Protein 5KSP (pdb70)

Structure (mmCIF, N/CA/C/O backbone):
data_5KSP
#
_entry.id   5KSP
#
_cell.length_a   66.070
_cell.length_b   72.640
_cell.length_c   151.760
_cell.angle_alpha   90.00
_cell.angle_beta   90.00
_cell.angle_gamma   90.00
#
_symmetry.space_group_name_H-M   'C 2 2 21'
#
loop_
_entity.id
_entity.type
_entity.pdbx_description
1 polymer 'Mitochondrial Rho GTPase 1'
2 non-polymer "GUANOSINE-5'-DIPHOSPHATE"
3 non-polymer 'CHLORIDE ION'
4 water water
#
loop_
_atom_site.group_PDB
_atom_site.id
_atom_site.type_symbol
_atom_site.label_atom_id
_atom_site.label_alt_id
_atom_site.label_comp_id
_atom_site.label_asym_id
_atom_site.label_entity_id
_atom_site.label_seq_id
_atom_site.pdbx_PDB_ins_code
_atom_site.Cartn_x
_atom_site.Cartn_y
_atom_site.Cartn_z
_atom_site.occupancy
_atom_site.B_iso_or_equiv
_atom_site.auth_seq_id
_atom_site.auth_comp_id
_atom_site.auth_asym_id
_atom_site.auth_atom_id
_atom_site.pdbx_PDB_model_num
ATOM 1 N N . ASN A 1 7 ? 63.385 33.009 -6.626 1.00 29.65 417 ASN A N 1
ATOM 2 C CA . ASN A 1 7 ? 63.084 33.304 -5.230 1.00 31.39 417 ASN A CA 1
ATOM 3 C C . ASN A 1 7 ? 64.221 32.930 -4.283 1.00 26.73 417 ASN A C 1
ATOM 4 O O . ASN A 1 7 ? 65.044 32.069 -4.589 1.00 17.48 417 ASN A O 1
ATOM 9 N N . VAL A 1 8 ? 64.267 33.601 -3.138 1.00 23.58 418 VAL A N 1
ATOM 10 C CA . VAL A 1 8 ? 65.314 33.364 -2.153 1.00 22.09 418 VAL A CA 1
ATOM 11 C C . VAL A 1 8 ? 64.772 32.554 -0.979 1.00 18.36 418 VAL A C 1
ATOM 12 O O . VAL A 1 8 ? 63.735 32.888 -0.405 1.00 20.76 418 VAL A O 1
ATOM 16 N N . PHE A 1 9 ? 65.476 31.486 -0.627 1.00 17.07 419 PHE A N 1
ATOM 17 C CA . PHE A 1 9 ? 65.057 30.638 0.479 1.00 19.60 419 PHE A CA 1
ATOM 18 C C . PHE A 1 9 ? 66.123 30.597 1.563 1.00 18.61 419 PHE A C 1
ATOM 19 O O . PHE A 1 9 ? 67.320 30.576 1.274 1.00 15.07 419 PHE A O 1
ATOM 27 N N . ARG A 1 10 ? 65.676 30.591 2.813 1.00 15.67 420 ARG A N 1
ATOM 28 C CA . ARG A 1 10 ? 66.582 30.645 3.951 1.00 14.35 420 ARG A CA 1
ATOM 29 C C . ARG A 1 10 ? 66.696 29.291 4.639 1.00 18.54 420 ARG A C 1
ATOM 30 O O . ARG A 1 10 ? 65.704 28.583 4.811 1.00 17.64 420 ARG A O 1
ATOM 38 N N . CYS A 1 11 ? 67.916 28.938 5.030 1.00 19.21 421 CYS A N 1
ATOM 39 C CA . CYS A 1 11 ? 68.170 27.670 5.700 1.00 15.66 421 CYS A CA 1
ATOM 40 C C . CYS A 1 11 ? 69.076 27.844 6.913 1.00 18.08 421 CYS A C 1
ATOM 41 O O . CYS A 1 11 ? 70.159 28.421 6.815 1.00 14.70 421 CYS A O 1
ATOM 44 N N . ASN A 1 12 ? 68.624 27.342 8.057 1.00 12.85 422 ASN A N 1
ATOM 45 C CA . ASN A 1 12 ? 69.427 27.373 9.271 1.00 18.17 422 ASN A CA 1
ATOM 46 C C . ASN A 1 12 ? 70.293 26.125 9.396 1.00 17.03 422 ASN A C 1
ATOM 47 O O . ASN A 1 12 ? 69.781 25.006 9.447 1.00 14.75 422 ASN A O 1
ATOM 52 N N . VAL A 1 13 ? 71.606 26.325 9.434 1.00 16.64 423 VAL A N 1
ATOM 53 C CA . VAL A 1 13 ? 72.547 25.225 9.605 1.00 14.19 423 VAL A CA 1
ATOM 54 C C . VAL A 1 13 ? 72.874 25.056 11.084 1.00 15.71 423 VAL A C 1
ATOM 55 O O . VAL A 1 13 ? 73.472 25.938 11.701 1.00 18.82 423 VAL A O 1
ATOM 59 N N . ILE A 1 14 ? 72.478 23.920 11.647 1.00 16.68 424 ILE A N 1
ATOM 60 C CA . ILE A 1 14 ? 72.576 23.701 13.086 1.00 18.28 424 ILE A CA 1
ATOM 61 C C . ILE A 1 14 ? 73.414 22.471 13.427 1.00 15.19 424 ILE A C 1
ATOM 62 O O . ILE A 1 14 ? 73.223 21.400 12.853 1.00 14.11 424 ILE A O 1
ATOM 67 N N . GLY A 1 15 ? 74.343 22.640 14.365 1.00 17.20 425 GLY A N 1
ATOM 68 C CA . GLY A 1 15 ? 75.209 21.560 14.805 1.00 16.88 425 GLY A CA 1
ATOM 69 C C . GLY A 1 15 ? 76.167 22.026 15.886 1.00 17.57 425 GLY A C 1
ATOM 70 O O . GLY A 1 15 ? 76.279 23.224 16.144 1.00 15.53 425 GLY A O 1
ATOM 71 N N . VAL A 1 16 ? 76.862 21.084 16.519 1.00 16.10 426 VAL A N 1
ATOM 72 C CA . VAL A 1 16 ? 77.803 21.421 17.586 1.00 22.50 426 VAL A CA 1
ATOM 73 C C . VAL A 1 16 ? 79.012 22.186 17.064 1.00 22.56 426 VAL A C 1
ATOM 74 O O . VAL A 1 16 ? 79.202 22.325 15.855 1.00 21.05 426 VAL A O 1
ATOM 78 N N . LYS A 1 17 ? 79.826 22.680 17.991 1.00 23.04 427 LYS A N 1
ATOM 79 C CA . LYS A 1 17 ? 81.070 23.353 17.647 1.00 25.70 427 LYS A CA 1
ATOM 80 C C . LYS A 1 17 ? 81.980 22.399 16.882 1.00 22.66 427 LYS A C 1
ATOM 81 O O . LYS A 1 17 ? 82.109 21.230 17.251 1.00 22.78 427 LYS A O 1
ATOM 87 N N . ASN A 1 18 ? 82.587 22.903 15.811 1.00 23.13 428 ASN A N 1
ATOM 88 C CA . ASN A 1 18 ? 83.515 22.135 14.982 1.00 24.06 428 ASN A CA 1
ATOM 89 C C . ASN A 1 18 ? 82.900 20.886 14.350 1.00 27.26 428 ASN A C 1
ATOM 90 O O . ASN A 1 18 ? 83.594 19.892 14.132 1.00 24.74 428 ASN A O 1
ATOM 95 N N . CYS A 1 19 ? 81.605 20.936 14.048 1.00 20.81 429 CYS A N 1
ATOM 96 C CA . CYS A 1 19 ? 80.948 19.811 13.390 1.00 20.79 429 CYS A CA 1
ATOM 97 C C . CYS A 1 19 ? 81.043 19.944 11.873 1.00 19.80 429 CYS A C 1
ATOM 98 O O . CYS A 1 19 ? 80.808 18.983 11.141 1.00 19.52 429 CYS A O 1
ATOM 101 N N . GLY A 1 20 ? 81.389 21.140 11.406 1.00 19.87 430 GLY A N 1
ATOM 102 C CA . GLY A 1 20 ? 81.576 21.379 9.987 1.00 19.90 430 GLY A CA 1
ATOM 103 C C . GLY A 1 20 ? 80.587 22.356 9.380 1.00 17.78 430 GLY A C 1
ATOM 104 O O . GLY A 1 20 ? 80.382 22.356 8.166 1.00 22.54 430 GLY A O 1
ATOM 105 N N . LYS A 1 21 ? 79.979 23.193 10.216 1.00 15.59 431 LYS A N 1
ATOM 106 C CA . LYS A 1 21 ? 78.985 24.157 9.748 1.00 19.63 431 LYS A CA 1
ATOM 107 C C . LYS A 1 21 ? 79.586 25.164 8.773 1.00 21.55 431 LYS A C 1
ATOM 108 O O . LYS A 1 21 ? 79.016 25.429 7.714 1.00 15.19 431 LYS A O 1
ATOM 114 N N . SER A 1 22 ? 80.736 25.722 9.137 1.00 22.25 432 SER A N 1
ATOM 115 C CA . SER A 1 22 ? 81.422 26.687 8.286 1.00 21.19 432 SER A CA 1
ATOM 116 C C . SER A 1 22 ? 81.828 26.050 6.961 1.00 22.84 432 SER A C 1
ATOM 117 O O . SER A 1 22 ? 81.854 26.713 5.925 1.00 20.30 432 SER A O 1
ATOM 120 N N . GLY A 1 23 ? 82.137 24.757 7.003 1.00 17.58 433 GLY A N 1
ATOM 121 C CA . GLY A 1 23 ? 82.505 24.021 5.809 1.00 17.16 433 GLY A CA 1
ATOM 122 C C . GLY A 1 23 ? 81.337 23.864 4.854 1.00 20.76 433 GLY A C 1
ATOM 123 O O . GLY A 1 23 ? 81.516 23.870 3.637 1.00 21.70 433 GLY A O 1
ATOM 124 N N . VAL A 1 24 ? 80.139 23.722 5.412 1.00 16.97 434 VAL A N 1
ATOM 125 C CA . VAL A 1 24 ? 78.925 23.601 4.611 1.00 18.76 434 VAL A CA 1
ATOM 126 C C . VAL A 1 24 ? 78.641 24.895 3.854 1.00 19.72 434 VAL A C 1
ATOM 127 O O . VAL A 1 24 ? 78.336 24.873 2.661 1.00 20.79 434 VAL A O 1
ATOM 131 N N . LEU A 1 25 ? 78.750 26.021 4.554 1.00 15.52 435 LEU A N 1
ATOM 132 C CA . LEU A 1 25 ? 78.510 27.329 3.952 1.00 22.71 435 LEU A CA 1
ATOM 133 C C . LEU A 1 25 ? 79.496 27.626 2.826 1.00 19.43 435 LEU A C 1
ATOM 134 O O . LEU A 1 25 ? 79.110 28.123 1.769 1.00 20.18 435 LEU A O 1
ATOM 139 N N . GLN A 1 26 ? 80.769 27.319 3.057 1.00 19.93 436 GLN A N 1
ATOM 140 C CA . GLN A 1 26 ? 81.804 27.573 2.061 1.00 22.33 436 GLN A CA 1
ATOM 141 C C . GLN A 1 26 ? 81.684 26.618 0.876 1.00 24.84 436 GLN A C 1
ATOM 142 O O . GLN A 1 26 ? 82.070 26.957 -0.243 1.00 24.30 436 GLN A O 1
ATOM 148 N N . ALA A 1 27 ? 81.149 25.427 1.127 1.00 18.60 437 ALA A N 1
ATOM 149 C CA . ALA A 1 27 ? 80.922 24.453 0.065 1.00 20.98 437 ALA A CA 1
ATOM 150 C C . ALA A 1 27 ? 79.862 24.963 -0.906 1.00 22.10 437 ALA A C 1
ATOM 151 O O . ALA A 1 27 ? 79.909 24.670 -2.101 1.00 23.70 437 ALA A O 1
ATOM 153 N N . LEU A 1 28 ? 78.907 25.724 -0.382 1.00 22.69 438 LEU A N 1
ATOM 154 C CA . LEU A 1 28 ? 77.895 26.364 -1.213 1.00 19.71 438 LEU A CA 1
ATOM 155 C C . LEU A 1 28 ? 78.546 27.393 -2.130 1.00 21.64 438 LEU A C 1
ATOM 156 O O . LEU A 1 28 ? 78.099 27.613 -3.256 1.00 19.90 438 LEU A O 1
ATOM 161 N N . LEU A 1 29 ? 79.613 28.015 -1.640 1.00 18.65 439 LEU A N 1
ATOM 162 C CA . LEU A 1 29 ? 80.352 29.001 -2.418 1.00 28.99 439 LEU A CA 1
ATOM 163 C C . LEU A 1 29 ? 81.343 28.327 -3.366 1.00 28.87 439 LEU A C 1
ATOM 164 O O . LEU A 1 29 ? 82.037 28.996 -4.131 1.00 30.95 439 LEU A O 1
ATOM 169 N N . GLY A 1 30 ? 81.405 26.999 -3.306 1.00 23.35 440 GLY A N 1
ATOM 170 C CA . GLY A 1 30 ? 82.234 26.226 -4.215 1.00 24.96 440 GLY A CA 1
ATOM 171 C C . GLY A 1 30 ? 83.675 26.059 -3.770 1.00 31.27 440 GLY A C 1
ATOM 172 O O . GLY A 1 30 ? 84.553 25.780 -4.586 1.00 32.65 440 GLY A O 1
ATOM 173 N N . ARG A 1 31 ? 83.920 26.223 -2.474 1.00 26.71 441 ARG A N 1
ATOM 174 C CA . ARG A 1 31 ? 85.271 26.117 -1.933 1.00 24.91 441 ARG A CA 1
ATOM 175 C C . ARG A 1 31 ? 85.459 24.829 -1.138 1.00 28.14 441 ARG A C 1
ATOM 176 O O . ARG A 1 31 ? 84.733 24.573 -0.177 1.00 22.13 441 ARG A O 1
ATOM 184 N N . ASN A 1 32 ? 86.436 24.021 -1.539 1.00 25.93 442 ASN A N 1
ATOM 185 C CA . ASN A 1 32 ? 86.760 22.806 -0.799 1.00 20.84 442 ASN A CA 1
ATOM 186 C C . ASN A 1 32 ? 87.490 23.137 0.498 1.00 23.98 442 ASN A C 1
ATOM 187 O O . ASN A 1 32 ? 87.879 24.284 0.718 1.00 23.54 442 ASN A O 1
ATOM 192 N N . LEU A 1 33 ? 87.675 22.128 1.347 1.00 19.63 443 LEU A N 1
ATOM 193 C CA . LEU A 1 33 ? 88.302 22.315 2.653 1.00 23.79 443 LEU A CA 1
ATOM 194 C C . LEU A 1 33 ? 89.704 22.888 2.511 1.00 26.37 443 LEU A C 1
ATOM 195 O O . LEU A 1 33 ? 90.175 23.633 3.371 1.00 24.39 443 LEU A O 1
ATOM 200 N N . MET A 1 34 ? 90.359 22.547 1.409 1.00 26.65 444 MET A N 1
ATOM 201 C CA . MET A 1 34 ? 91.723 22.979 1.170 1.00 27.53 444 MET A CA 1
ATOM 202 C C . MET A 1 34 ? 91.815 24.492 1.038 1.00 31.93 444 MET A C 1
ATOM 203 O O . MET A 1 34 ? 92.713 25.118 1.599 1.00 26.63 444 MET A O 1
ATOM 208 N N . ARG A 1 35 ? 90.884 25.068 0.287 1.00 27.99 445 ARG A N 1
ATOM 209 C CA . ARG A 1 35 ? 90.853 26.505 0.072 1.00 32.53 445 ARG A CA 1
ATOM 210 C C . ARG A 1 35 ? 90.331 27.233 1.303 1.00 31.13 445 ARG A C 1
ATOM 211 O O . ARG A 1 35 ? 90.702 28.378 1.557 1.00 37.98 445 ARG A O 1
ATOM 219 N N . GLN A 1 36 ? 89.470 26.563 2.064 1.00 29.95 446 GLN A N 1
ATOM 220 C CA . GLN A 1 36 ? 88.875 27.158 3.258 1.00 30.31 446 GLN A CA 1
ATOM 221 C C . GLN A 1 36 ? 89.916 27.441 4.336 1.00 36.23 446 GLN A C 1
ATOM 222 O O . GLN A 1 36 ? 89.835 28.448 5.039 1.00 39.74 446 GLN A O 1
ATOM 228 N N . LYS A 1 37 ? 90.893 26.549 4.460 1.00 32.91 447 LYS A N 1
ATOM 229 C CA . LYS A 1 37 ? 91.890 26.650 5.520 1.00 40.29 447 LYS A CA 1
ATOM 230 C C . LYS A 1 37 ? 92.937 27.717 5.223 1.00 45.15 447 LYS A C 1
ATOM 231 O O . LYS A 1 37 ? 93.812 27.982 6.048 1.00 44.66 447 LYS A O 1
ATOM 237 N N . LYS A 1 38 ? 92.848 28.323 4.042 1.00 45.42 448 LYS A N 1
ATOM 238 C CA . LYS A 1 38 ? 93.743 29.414 3.672 1.00 46.76 448 LYS A CA 1
ATOM 239 C C . LYS A 1 38 ? 93.016 30.748 3.791 1.00 50.22 448 LYS A C 1
ATOM 240 O O . LYS A 1 38 ? 93.511 31.780 3.342 1.00 55.57 448 LYS A O 1
ATOM 246 N N . ILE A 1 39 ? 91.841 30.713 4.412 1.00 43.84 449 ILE A N 1
ATOM 247 C CA . ILE A 1 39 ? 91.031 31.909 4.609 1.00 48.60 449 ILE A CA 1
ATOM 248 C C . ILE A 1 39 ? 90.937 32.248 6.094 1.00 53.70 449 ILE A C 1
ATOM 249 O O . ILE A 1 39 ? 90.665 31.381 6.925 1.00 45.70 449 ILE A O 1
ATOM 254 N N . ARG A 1 40 ? 91.171 33.515 6.418 1.00 58.16 450 ARG A N 1
ATOM 255 C CA . ARG A 1 40 ? 91.172 33.975 7.801 1.00 57.07 450 ARG A CA 1
ATOM 256 C C . ARG A 1 40 ? 89.770 33.952 8.403 1.00 55.30 450 ARG A C 1
ATOM 257 O O . ARG A 1 40 ? 88.802 34.363 7.763 1.00 56.21 450 ARG A O 1
ATOM 265 N N . SER A 1 45 ? 81.778 35.080 7.163 1.00 40.96 455 SER A N 1
ATOM 266 C CA . SER A 1 45 ? 80.453 35.464 7.636 1.00 37.84 455 SER A CA 1
ATOM 267 C C . SER A 1 45 ? 79.702 34.266 8.201 1.00 34.12 455 SER A C 1
ATOM 268 O O . SER A 1 45 ? 80.073 33.117 7.959 1.00 30.28 455 SER A O 1
ATOM 271 N N . TYR A 1 46 ? 78.646 34.541 8.958 1.00 28.02 456 TYR A N 1
ATOM 272 C CA . TYR A 1 46 ? 77.781 33.487 9.473 1.00 29.89 456 TYR A CA 1
ATOM 273 C C . TYR A 1 46 ? 76.601 33.270 8.536 1.00 23.58 456 TYR A C 1
ATOM 274 O O . TYR A 1 46 ? 75.601 32.655 8.906 1.00 22.06 456 TYR A O 1
ATOM 283 N N . TYR A 1 47 ? 76.732 33.786 7.318 1.00 23.29 457 TYR A N 1
ATOM 284 C CA . TYR A 1 47 ? 75.747 33.565 6.269 1.00 19.57 457 TYR A CA 1
ATOM 285 C C . TYR A 1 47 ? 76.450 33.292 4.944 1.00 23.37 457 TYR A C 1
ATOM 286 O O . TYR A 1 47 ? 77.590 33.709 4.739 1.00 21.43 457 TYR A O 1
ATOM 295 N N . ALA A 1 48 ? 75.765 32.589 4.048 1.00 17.00 458 ALA A N 1
ATOM 296 C CA . ALA A 1 48 ? 76.305 32.300 2.726 1.00 21.00 458 ALA A CA 1
ATOM 297 C C . ALA A 1 48 ? 75.175 32.100 1.726 1.00 21.12 458 ALA A C 1
ATOM 298 O O . ALA A 1 48 ? 74.195 31.412 2.013 1.00 17.26 458 ALA A O 1
ATOM 300 N N . ILE A 1 49 ? 75.311 32.706 0.551 1.00 16.96 459 ILE A N 1
ATOM 301 C CA . ILE A 1 49 ? 74.283 32.594 -0.474 1.00 18.91 459 ILE A CA 1
ATOM 302 C C . ILE A 1 49 ? 74.897 32.264 -1.833 1.00 23.16 459 ILE A C 1
ATOM 303 O O . ILE A 1 49 ? 76.034 32.638 -2.127 1.00 20.24 459 ILE A O 1
ATOM 308 N N . ASN A 1 50 ? 74.139 31.535 -2.645 1.00 21.51 460 ASN A N 1
ATOM 309 C CA . ASN A 1 50 ? 74.545 31.197 -4.001 1.00 20.49 460 ASN A CA 1
ATOM 310 C C . ASN A 1 50 ? 73.337 30.713 -4.790 1.00 19.00 460 ASN A C 1
ATOM 311 O O . ASN A 1 50 ? 72.310 30.362 -4.209 1.00 19.08 460 ASN A O 1
ATOM 316 N N . THR A 1 51 ? 73.457 30.698 -6.111 1.00 21.80 461 THR A N 1
ATOM 317 C CA . THR A 1 51 ? 72.375 30.218 -6.958 1.00 17.53 461 THR A CA 1
ATOM 318 C C . THR A 1 51 ? 72.280 28.698 -6.909 1.00 22.43 461 THR A C 1
ATOM 319 O O . THR A 1 51 ? 73.289 27.997 -6.992 1.00 22.07 461 THR A O 1
ATOM 323 N N . VAL A 1 52 ? 71.059 28.197 -6.757 1.00 23.50 462 VAL A N 1
ATOM 324 C CA . VAL A 1 52 ? 70.800 26.763 -6.788 1.00 19.43 462 VAL A CA 1
ATOM 325 C C . VAL A 1 52 ? 69.674 26.478 -7.772 1.00 19.69 462 VAL A C 1
ATOM 326 O O . VAL A 1 52 ? 68.600 27.070 -7.681 1.00 17.01 462 VAL A O 1
ATOM 330 N N . TYR A 1 53 ? 69.920 25.579 -8.718 1.00 17.49 463 TYR A N 1
ATOM 331 C CA . TYR A 1 53 ? 68.923 25.273 -9.735 1.00 20.21 463 TYR A CA 1
ATOM 332 C C . TYR A 1 53 ? 68.111 24.030 -9.392 1.00 24.97 463 TYR A C 1
ATOM 333 O O . TYR A 1 53 ? 68.664 22.960 -9.134 1.00 24.81 463 TYR A O 1
ATOM 342 N N . VAL A 1 54 ? 66.793 24.189 -9.382 1.00 23.09 464 VAL A N 1
ATOM 343 C CA . VAL A 1 54 ? 65.883 23.074 -9.165 1.00 27.79 464 VAL A CA 1
ATOM 344 C C . VAL A 1 54 ? 64.910 22.967 -10.332 1.00 30.43 464 VAL A C 1
ATOM 345 O O . VAL A 1 54 ? 64.160 23.905 -10.608 1.00 29.09 464 VAL A O 1
ATOM 349 N N . TYR A 1 55 ? 64.939 21.823 -11.010 1.00 33.12 465 TYR A N 1
ATOM 350 C CA . TYR A 1 55 ? 64.104 21.574 -12.183 1.00 31.31 465 TYR A CA 1
ATOM 351 C C . TYR A 1 55 ? 64.348 22.619 -13.270 1.00 31.24 465 TYR A C 1
ATOM 352 O O . TYR A 1 55 ? 63.424 23.031 -13.971 1.00 32.66 465 TYR A O 1
ATOM 361 N N . GLY A 1 56 ? 65.601 23.047 -13.396 1.00 31.54 466 GLY A N 1
ATOM 362 C CA . GLY A 1 56 ? 65.998 23.965 -14.449 1.00 35.82 466 GLY A CA 1
ATOM 363 C C . GLY A 1 56 ? 65.799 25.434 -14.130 1.00 34.45 466 GLY A C 1
ATOM 364 O O . GLY A 1 56 ? 66.176 26.300 -14.920 1.00 36.81 466 GLY A O 1
ATOM 365 N N . GLN A 1 57 ? 65.216 25.723 -12.971 1.00 32.37 467 GLN A N 1
ATOM 366 C CA . GLN A 1 57 ? 64.906 27.101 -12.607 1.00 28.55 467 GLN A CA 1
ATOM 367 C C . GLN A 1 57 ? 65.874 27.649 -11.560 1.00 28.45 467 GLN A C 1
ATOM 368 O O . GLN A 1 57 ? 66.272 26.943 -10.633 1.00 28.64 467 GLN A O 1
ATOM 374 N N . GLU A 1 58 ? 66.240 28.917 -11.716 1.00 26.21 468 GLU A N 1
ATOM 375 C CA . GLU A 1 58 ? 67.210 29.556 -10.836 1.00 25.62 468 GLU A CA 1
ATOM 376 C C . GLU A 1 58 ? 66.603 29.942 -9.492 1.00 23.30 468 GLU A C 1
ATOM 377 O O . GLU A 1 58 ? 65.610 30.667 -9.434 1.00 23.31 468 GLU A O 1
ATOM 383 N N . LYS A 1 59 ? 67.209 29.452 -8.416 1.00 21.01 469 LYS A N 1
ATOM 384 C CA . LYS A 1 59 ? 66.801 29.819 -7.066 1.00 17.30 469 LYS A CA 1
ATOM 385 C C . LYS A 1 59 ? 67.998 30.346 -6.284 1.00 18.39 469 LYS A C 1
ATOM 386 O O . LYS A 1 59 ? 69.144 30.180 -6.701 1.00 16.55 469 LYS A O 1
ATOM 392 N N . TYR A 1 60 ? 67.728 30.984 -5.152 1.00 19.59 470 TYR A N 1
ATOM 393 C CA . TYR A 1 60 ? 68.788 31.441 -4.262 1.00 20.87 470 TYR A CA 1
ATOM 394 C C . TYR A 1 60 ? 68.661 30.781 -2.895 1.00 16.47 470 TYR A C 1
ATOM 395 O O . TYR A 1 60 ? 67.611 30.854 -2.256 1.00 17.42 470 TYR A O 1
ATOM 404 N N . LEU A 1 61 ? 69.731 30.130 -2.453 1.00 16.15 471 LEU A N 1
ATOM 405 C CA . LEU A 1 61 ? 69.748 29.496 -1.141 1.00 18.75 471 LEU A CA 1
ATOM 406 C C . LEU A 1 61 ? 70.640 30.268 -0.175 1.00 19.22 471 LEU A C 1
ATOM 407 O O . LEU A 1 61 ? 71.848 30.381 -0.383 1.00 18.27 471 LEU A O 1
ATOM 412 N N . LEU A 1 62 ? 70.032 30.800 0.879 1.00 15.54 472 LEU A N 1
ATOM 413 C CA . LEU A 1 62 ? 70.766 31.539 1.897 1.00 14.72 4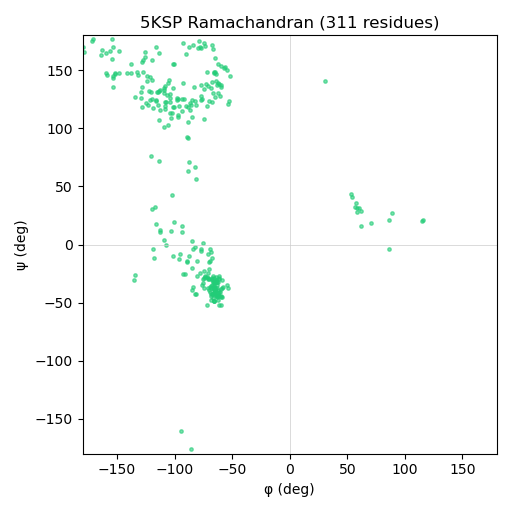72 LEU A CA 1
ATOM 414 C C . LEU A 1 62 ? 70.942 30.689 3.151 1.00 16.37 472 LEU A C 1
ATOM 415 O O . LEU A 1 62 ? 69.969 30.367 3.834 1.00 16.25 472 LEU A O 1
ATOM 420 N N . LEU A 1 63 ? 72.186 30.322 3.441 1.00 14.47 473 LEU A N 1
ATOM 421 C CA . LEU A 1 63 ? 72.495 29.498 4.605 1.00 16.89 473 LEU A CA 1
ATOM 422 C C . LEU A 1 63 ? 72.843 30.357 5.813 1.00 19.76 473 LEU A C 1
ATOM 423 O O . LEU A 1 63 ? 73.548 31.356 5.688 1.00 18.92 473 LEU A O 1
ATOM 428 N N . HIS A 1 64 ? 72.349 29.960 6.981 1.00 17.14 474 HIS A N 1
ATOM 429 C CA . HIS A 1 64 ? 72.640 30.674 8.218 1.00 17.73 474 HIS A CA 1
ATOM 430 C C . HIS A 1 64 ? 73.377 29.781 9.210 1.00 18.80 474 HIS A C 1
ATOM 431 O O . HIS A 1 64 ? 72.846 28.764 9.656 1.00 13.27 474 HIS A O 1
ATOM 438 N N . ASP A 1 65 ? 74.602 30.167 9.549 1.00 18.65 475 ASP A N 1
ATOM 439 C CA . ASP A 1 65 ? 75.390 29.442 10.538 1.00 19.00 475 ASP A CA 1
ATOM 440 C C . ASP A 1 65 ? 74.849 29.723 11.936 1.00 16.24 475 ASP A C 1
ATOM 441 O O . ASP A 1 65 ? 75.020 30.820 12.466 1.00 19.15 475 ASP A O 1
ATOM 446 N N . ILE A 1 66 ? 74.195 28.727 12.525 1.00 18.63 476 ILE A N 1
ATOM 447 C CA . ILE A 1 66 ? 73.657 28.854 13.875 1.00 16.94 476 ILE A CA 1
ATOM 448 C C . ILE A 1 66 ? 74.619 28.248 14.891 1.00 16.27 476 ILE A C 1
ATOM 449 O O . ILE A 1 66 ? 74.818 27.034 14.921 1.00 18.80 476 ILE A O 1
ATOM 454 N N . SER A 1 67 ? 75.214 29.101 15.719 1.00 11.95 477 SER A N 1
ATOM 455 C CA . SER A 1 67 ? 76.187 28.658 16.711 1.00 12.95 477 SER A CA 1
ATOM 456 C C . SER A 1 67 ? 75.550 27.753 17.761 1.00 17.44 477 SER A C 1
ATOM 457 O O . SER A 1 67 ? 74.375 27.907 18.095 1.00 15.40 477 SER A O 1
ATOM 460 N N . GLU A 1 68 ? 76.334 26.809 18.274 1.00 14.09 478 GLU A N 1
ATOM 461 C CA . GLU A 1 68 ? 75.859 25.889 19.302 1.00 20.87 478 GLU A CA 1
ATOM 462 C C . GLU A 1 68 ? 75.467 26.642 20.569 1.00 17.27 478 GLU A C 1
ATOM 463 O O . GLU A 1 68 ? 76.228 27.471 21.070 1.00 19.22 478 GLU A O 1
ATOM 469 N N . SER A 1 69 ? 74.276 26.353 21.082 1.00 20.37 479 SER A N 1
ATOM 470 C CA . SER A 1 69 ? 73.767 27.047 22.258 1.00 19.93 479 SER A CA 1
ATOM 471 C C . SER A 1 69 ? 72.765 26.192 23.028 1.00 22.20 479 SER A C 1
ATOM 472 O O . SER A 1 69 ? 72.436 25.081 22.614 1.00 23.76 479 SER A O 1
ATOM 475 N N . GLU A 1 70 ? 72.287 26.719 24.150 1.00 21.64 480 GLU A N 1
ATOM 476 C CA . GLU A 1 70 ? 71.325 26.010 24.985 1.00 23.43 480 GLU A CA 1
ATOM 477 C C . GLU A 1 70 ? 69.952 25.946 24.327 1.00 22.58 480 GLU A C 1
ATOM 478 O O . GLU A 1 70 ? 69.245 24.944 24.439 1.00 24.75 480 GLU A O 1
ATOM 484 N N . PHE A 1 71 ? 69.579 27.021 23.642 1.00 19.95 481 PHE A N 1
ATOM 485 C CA . PHE A 1 71 ? 68.277 27.098 22.993 1.00 20.84 481 PHE A CA 1
ATOM 486 C C . PHE A 1 71 ? 68.294 28.097 21.845 1.00 19.31 481 PHE A C 1
ATOM 487 O O . PHE A 1 71 ? 69.218 28.901 21.719 1.00 19.50 481 PHE A O 1
ATOM 495 N N . LEU A 1 72 ? 67.261 28.041 21.012 1.00 20.51 482 LEU A N 1
ATOM 496 C CA . LEU A 1 72 ? 67.126 28.958 19.888 1.00 22.12 482 LEU A CA 1
ATOM 497 C C . LEU A 1 72 ? 66.013 29.967 20.145 1.00 21.32 482 LEU A C 1
ATOM 498 O O . LEU A 1 72 ? 64.936 29.605 20.620 1.00 22.84 482 LEU A O 1
ATOM 503 N N . THR A 1 73 ? 66.276 31.232 19.836 1.00 20.69 483 THR A N 1
ATOM 504 C CA . THR A 1 73 ? 65.251 32.262 19.939 1.00 26.62 483 THR A CA 1
ATOM 505 C C . THR A 1 73 ? 64.304 32.155 18.751 1.00 28.77 483 THR A C 1
ATOM 506 O O . THR A 1 73 ? 64.584 31.433 17.795 1.00 27.13 483 THR A O 1
ATOM 510 N N . GLU A 1 74 ? 63.187 32.872 18.814 1.00 27.29 484 GLU A N 1
ATOM 511 C CA . GLU A 1 74 ? 62.200 32.848 17.738 1.00 35.67 484 GLU A CA 1
ATOM 512 C C . GLU A 1 74 ? 62.779 33.353 16.420 1.00 30.49 484 GLU A C 1
ATOM 513 O O . GLU A 1 74 ? 62.349 32.935 15.345 1.00 29.50 484 GLU A O 1
ATOM 519 N N . ALA A 1 75 ? 63.758 34.247 16.509 1.00 29.17 485 ALA A N 1
ATOM 520 C CA . ALA A 1 75 ? 64.401 34.802 15.323 1.00 32.04 485 ALA A CA 1
ATOM 521 C C . ALA A 1 75 ? 65.321 33.779 14.662 1.00 28.02 485 ALA A C 1
ATOM 522 O O . ALA A 1 75 ? 65.558 33.833 13.456 1.00 37.40 485 ALA A O 1
ATOM 524 N N . GLU A 1 76 ? 65.838 32.849 15.459 1.00 24.78 486 GLU A N 1
ATOM 525 C CA . GLU A 1 76 ? 66.731 31.813 14.950 1.00 31.17 486 GLU A CA 1
ATOM 526 C C . GLU A 1 76 ? 65.958 30.626 14.384 1.00 28.76 486 GLU A C 1
ATOM 527 O O . GLU A 1 76 ? 66.493 29.845 13.597 1.00 35.17 486 GLU A O 1
ATOM 533 N N . ILE A 1 77 ? 64.700 30.496 14.789 1.00 25.72 487 ILE A N 1
ATOM 534 C CA . ILE A 1 77 ? 63.889 29.345 14.409 1.00 24.93 487 ILE A CA 1
ATOM 535 C C . ILE A 1 77 ? 63.294 29.494 13.010 1.00 26.94 487 ILE A C 1
ATOM 536 O O . ILE A 1 77 ? 63.297 28.545 12.225 1.00 32.71 487 ILE A O 1
ATOM 541 N N . ILE A 1 78 ? 62.798 30.688 12.695 1.00 28.49 488 ILE A N 1
ATOM 542 C CA . ILE A 1 78 ? 62.115 30.909 11.425 1.00 25.21 488 ILE A CA 1
ATOM 543 C C . ILE A 1 78 ? 63.051 30.742 10.225 1.00 25.53 488 ILE A C 1
ATOM 544 O O . ILE A 1 78 ? 64.124 31.345 10.156 1.00 31.86 488 ILE A O 1
ATOM 549 N N . CYS A 1 79 ? 62.629 29.891 9.296 1.00 19.19 489 CYS A N 1
ATOM 550 C CA . CYS A 1 79 ? 63.364 29.612 8.067 1.00 22.52 489 CYS A CA 1
ATOM 551 C C . CYS A 1 79 ? 62.496 28.749 7.162 1.00 16.62 489 CYS A C 1
ATOM 552 O O . CYS A 1 79 ? 61.406 28.335 7.555 1.00 20.72 489 CYS A O 1
ATOM 555 N N . ASP A 1 80 ? 62.975 28.475 5.954 1.00 13.85 490 ASP A N 1
ATOM 556 C CA . ASP A 1 80 ? 62.215 27.659 5.014 1.00 19.48 490 ASP A CA 1
ATOM 557 C C . ASP A 1 80 ? 62.569 26.181 5.147 1.00 17.59 490 ASP A C 1
ATOM 558 O O . ASP A 1 80 ? 61.764 25.309 4.821 1.00 18.86 490 ASP A O 1
ATOM 563 N N . VAL A 1 81 ? 63.775 25.908 5.632 1.00 18.99 491 VAL A N 1
ATOM 564 C CA . VAL A 1 81 ? 64.239 24.537 5.812 1.00 14.39 491 VAL A CA 1
ATOM 565 C C . VAL A 1 81 ? 65.374 24.502 6.836 1.00 17.50 491 VAL A C 1
ATOM 566 O O . VAL A 1 81 ? 66.162 25.444 6.937 1.00 16.01 491 VAL A O 1
ATOM 570 N N . VAL A 1 82 ? 65.439 23.427 7.613 1.00 16.76 492 VAL A N 1
ATOM 571 C CA . VAL A 1 82 ? 66.474 23.282 8.628 1.00 16.33 492 VAL A CA 1
ATOM 572 C C . VAL A 1 82 ? 67.489 22.218 8.230 1.00 15.72 492 VAL A C 1
ATOM 573 O O . VAL A 1 82 ? 67.122 21.105 7.854 1.00 19.58 492 VAL A O 1
ATOM 577 N N . CYS A 1 83 ? 68.768 22.570 8.308 1.00 14.73 493 CYS A N 1
ATOM 578 C CA . CYS A 1 83 ? 69.835 21.616 8.043 1.00 15.21 493 CYS A CA 1
ATOM 579 C C . CYS A 1 83 ? 70.498 21.190 9.347 1.00 15.12 493 CYS A C 1
ATOM 580 O O . CYS A 1 83 ? 71.291 21.934 9.925 1.00 15.01 493 CYS A O 1
ATOM 583 N N . LEU A 1 84 ? 70.158 19.991 9.810 1.00 15.18 494 LEU A N 1
ATOM 584 C CA . LEU A 1 84 ? 70.727 19.451 11.038 1.00 16.32 494 LEU A CA 1
ATOM 585 C C . LEU A 1 84 ? 72.022 18.703 10.741 1.00 17.03 494 LEU A C 1
ATOM 586 O O . LEU A 1 84 ? 72.002 17.595 10.208 1.00 18.11 494 LEU A O 1
ATOM 591 N N . VAL A 1 85 ? 73.145 19.319 11.092 1.00 16.17 495 VAL A N 1
ATOM 592 C CA . VAL A 1 85 ? 74.459 18.776 10.767 1.00 15.60 495 VAL A CA 1
ATOM 593 C C . VAL A 1 85 ? 75.138 18.138 11.974 1.00 17.15 495 VAL A C 1
ATOM 594 O O . VAL A 1 85 ? 75.284 18.770 13.019 1.00 16.15 495 VAL A O 1
ATOM 598 N N . TYR A 1 86 ? 75.553 16.885 11.827 1.00 17.56 496 TYR A N 1
ATOM 599 C CA . TYR A 1 86 ? 76.355 16.240 12.857 1.00 20.62 496 TYR A CA 1
ATOM 600 C C . TYR A 1 86 ? 77.643 15.688 12.253 1.00 20.62 496 TYR A C 1
ATOM 601 O O . TYR A 1 86 ? 77.748 15.514 11.038 1.00 17.75 496 TYR A O 1
ATOM 610 N N . ASP A 1 87 ? 78.624 15.430 13.111 1.00 21.01 497 ASP A N 1
ATOM 611 C CA . ASP A 1 87 ? 79.930 14.951 12.679 1.00 18.90 497 ASP A CA 1
ATOM 612 C C . ASP A 1 87 ? 80.068 13.457 12.956 1.00 20.77 497 ASP A C 1
ATOM 613 O O . ASP A 1 87 ? 79.941 13.015 14.096 1.00 22.21 497 ASP A O 1
ATOM 618 N N . VAL A 1 88 ? 80.338 12.686 11.906 1.00 20.02 498 VAL A N 1
ATOM 619 C CA . VAL A 1 88 ? 80.411 11.233 12.019 1.00 22.59 498 VAL A CA 1
ATOM 620 C C . VAL A 1 88 ? 81.636 10.772 12.805 1.00 23.00 498 VAL A C 1
ATOM 621 O O . VAL A 1 88 ? 81.710 9.618 13.224 1.00 25.90 498 VAL A O 1
ATOM 625 N N . SER A 1 89 ? 82.592 11.674 13.002 1.00 21.31 499 SER A N 1
ATOM 626 C CA . SER A 1 89 ? 83.787 11.364 13.778 1.00 27.22 499 SER A CA 1
ATOM 627 C C . SER A 1 89 ? 83.616 11.802 15.229 1.00 25.91 499 SER A C 1
ATOM 628 O O . SER A 1 89 ? 84.450 11.501 16.083 1.00 27.00 499 SER A O 1
ATOM 631 N N . ASN A 1 90 ? 82.529 12.519 15.495 1.00 25.35 500 ASN A N 1
ATOM 632 C CA . ASN A 1 90 ? 82.215 12.981 16.841 1.00 22.21 500 ASN A CA 1
ATOM 633 C C . ASN A 1 90 ? 80.952 12.304 17.363 1.00 19.67 500 ASN A C 1
ATOM 634 O O . ASN A 1 90 ? 79.846 12.629 16.931 1.00 17.01 500 ASN A O 1
ATOM 639 N N . PRO A 1 91 ? 81.115 11.362 18.306 1.00 26.23 501 PRO A N 1
ATOM 640 C CA . PRO A 1 91 ? 80.019 10.533 18.822 1.00 23.78 501 PRO A CA 1
ATOM 641 C C . PRO A 1 91 ? 78.997 11.305 19.657 1.00 23.18 501 PRO A C 1
ATOM 642 O O . PRO A 1 91 ? 77.977 10.735 20.046 1.00 22.05 501 PRO A O 1
ATOM 646 N N . LYS A 1 92 ? 79.265 12.578 19.927 1.00 22.83 502 LYS A N 1
ATOM 647 C CA . LYS A 1 92 ? 78.354 13.394 20.724 1.00 19.62 502 LYS A CA 1
ATOM 648 C C . LYS A 1 92 ? 77.704 14.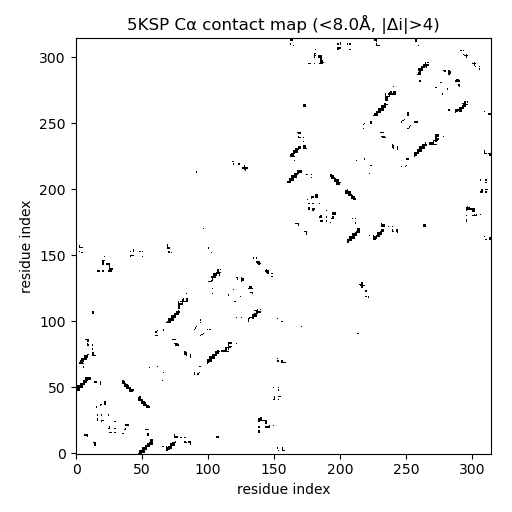501 19.898 1.00 20.96 502 LYS A C 1
ATOM 649 O O . LYS A 1 92 ? 77.059 15.394 20.447 1.00 22.84 502 LYS A O 1
ATOM 655 N N . SER A 1 93 ? 77.863 14.437 18.580 1.00 18.09 503 SER A N 1
ATOM 656 C CA . SER A 1 93 ? 77.387 15.507 17.711 1.00 17.11 503 SER A CA 1
ATOM 657 C C . SER A 1 93 ? 75.906 15.376 17.354 1.00 18.58 503 SER A C 1
ATOM 658 O O . SER A 1 93 ? 75.201 16.380 17.249 1.00 19.70 503 SER A O 1
ATOM 661 N N . PHE A 1 94 ? 75.430 14.148 17.171 1.00 13.89 504 PHE A N 1
ATOM 662 C CA . PHE A 1 94 ? 74.048 13.943 16.744 1.00 18.47 504 PHE A CA 1
ATOM 663 C C . PHE A 1 94 ? 73.043 14.198 17.864 1.00 20.77 504 PHE A C 1
ATOM 664 O O . PHE A 1 94 ? 71.903 14.582 17.600 1.00 18.04 504 PHE A O 1
ATOM 672 N N . GLU A 1 95 ? 73.466 13.980 19.106 1.00 17.61 505 GLU A N 1
ATOM 673 C CA . GLU A 1 95 ? 72.598 14.181 20.263 1.00 21.49 505 GLU A CA 1
ATOM 674 C C . GLU A 1 95 ? 72.080 15.616 20.309 1.00 19.79 505 GLU A C 1
ATOM 675 O O . GLU A 1 95 ? 70.935 15.864 20.689 1.00 20.42 505 GLU A O 1
ATOM 681 N N . TYR A 1 96 ? 72.934 16.554 19.916 1.00 18.32 506 TYR A N 1
ATOM 682 C CA . TYR A 1 96 ? 72.570 17.964 19.888 1.00 18.73 506 TYR A CA 1
ATOM 683 C C . TYR A 1 96 ? 71.524 18.251 18.817 1.00 15.58 506 TYR A C 1
ATOM 684 O O . TYR A 1 96 ? 70.573 18.995 19.055 1.00 16.11 506 TYR A O 1
ATOM 693 N N . CYS A 1 97 ? 71.705 17.660 17.639 1.00 19.15 507 CYS A N 1
ATOM 694 C CA . CYS A 1 97 ? 70.757 17.827 16.541 1.00 18.70 507 CYS A CA 1
ATOM 695 C C . CYS A 1 97 ? 69.369 17.337 16.935 1.00 20.56 507 CYS A C 1
ATOM 696 O O . CYS A 1 97 ? 68.366 17.995 16.661 1.00 18.05 507 CYS A O 1
ATOM 699 N N . ALA A 1 98 ? 69.324 16.177 17.583 1.00 18.14 508 ALA A N 1
ATOM 700 C CA . ALA A 1 98 ? 68.065 15.591 18.023 1.00 21.29 508 ALA A CA 1
ATOM 701 C C . ALA A 1 98 ? 67.392 16.458 19.082 1.00 22.14 508 ALA A C 1
ATOM 702 O O . ALA A 1 98 ? 66.173 16.627 19.073 1.00 21.35 508 ALA A O 1
ATOM 704 N N . ARG A 1 99 ? 68.194 17.008 19.989 1.00 16.25 509 ARG A N 1
ATOM 705 C CA . ARG A 1 99 ? 67.673 17.851 21.060 1.00 16.72 509 ARG A CA 1
ATOM 706 C C . ARG A 1 99 ? 67.072 19.141 20.511 1.00 18.95 509 ARG A C 1
ATOM 707 O O . ARG A 1 99 ? 65.960 19.519 20.878 1.00 20.78 509 ARG A O 1
ATOM 715 N N . ILE A 1 100 ? 67.812 19.809 19.631 1.00 16.40 510 ILE A N 1
ATOM 716 C CA . ILE A 1 100 ? 67.349 21.052 19.020 1.00 16.23 510 ILE A CA 1
ATOM 717 C C . ILE A 1 100 ? 66.083 20.821 18.198 1.00 17.20 510 ILE A C 1
ATOM 718 O O . ILE A 1 100 ? 65.161 21.638 18.217 1.00 19.02 510 ILE A O 1
ATOM 723 N N . PHE A 1 101 ? 66.039 19.696 17.490 1.00 15.32 511 PHE A N 1
ATOM 724 C CA . PHE A 1 101 ? 64.878 19.335 16.683 1.00 17.28 511 PHE A CA 1
ATOM 725 C C . PHE A 1 101 ? 63.609 19.219 17.524 1.00 18.09 511 PHE A C 1
ATOM 726 O O . PHE A 1 101 ? 62.587 19.825 17.204 1.00 18.07 511 PHE A O 1
ATOM 734 N N . LYS A 1 102 ? 63.679 18.436 18.597 1.00 19.11 512 LYS A N 1
ATOM 735 C CA . LYS A 1 102 ? 62.540 18.255 19.491 1.00 24.42 512 LYS A CA 1
ATOM 736 C C . LYS A 1 102 ? 62.162 19.560 20.179 1.00 22.75 512 LYS A C 1
ATOM 737 O O . LYS A 1 102 ? 60.996 19.798 20.494 1.00 26.31 512 LYS A O 1
ATOM 743 N N . GLN A 1 103 ? 63.163 20.401 20.405 1.00 22.35 513 GLN A N 1
ATOM 744 C CA . GLN A 1 103 ? 62.988 21.625 21.171 1.00 23.54 513 GLN A CA 1
ATOM 745 C C . GLN A 1 103 ? 62.285 22.724 20.380 1.00 24.19 513 GLN A C 1
ATOM 746 O O . GLN A 1 103 ? 61.511 23.498 20.943 1.00 23.01 513 GLN A O 1
ATOM 752 N N . HIS A 1 104 ? 62.546 22.793 19.077 1.00 21.70 514 HIS A N 1
ATOM 753 C CA . HIS A 1 104 ? 62.103 23.946 18.299 1.00 18.75 514 HIS A CA 1
ATOM 754 C C . HIS A 1 104 ? 61.437 23.626 16.959 1.00 21.04 514 HIS A C 1
ATOM 755 O O . HIS A 1 104 ? 60.634 24.418 16.468 1.00 24.17 514 HIS A O 1
ATOM 762 N N . PHE A 1 105 ? 61.762 22.484 16.362 1.00 17.23 515 PHE A N 1
ATOM 763 C CA . PHE A 1 105 ? 61.332 22.232 14.987 1.00 19.11 515 PHE A CA 1
ATOM 764 C C . PHE A 1 105 ? 60.403 21.033 14.809 1.00 22.17 515 PHE A C 1
ATOM 765 O O . PHE A 1 105 ? 59.814 20.860 13.741 1.00 20.10 515 PHE A O 1
ATOM 773 N N . MET A 1 106 ? 60.266 20.213 15.845 1.00 21.52 516 MET A N 1
ATOM 774 C CA . MET A 1 106 ? 59.420 19.026 15.760 1.00 22.48 516 MET A CA 1
ATOM 775 C C . MET A 1 106 ? 57.945 19.402 15.616 1.00 24.97 516 MET A C 1
ATOM 776 O O . MET A 1 106 ? 57.154 18.651 15.044 1.00 37.16 516 MET A O 1
ATOM 781 N N . ASP A 1 107 ? 57.586 20.578 16.121 1.00 27.76 517 ASP A N 1
ATOM 782 C CA . ASP A 1 107 ? 56.202 21.039 16.098 1.00 32.01 517 ASP A CA 1
ATOM 783 C C . ASP A 1 107 ? 56.040 22.292 15.235 1.00 36.78 517 ASP A C 1
ATOM 784 O O . ASP A 1 107 ? 55.040 23.002 15.339 1.00 38.22 517 ASP A O 1
ATOM 789 N N . SER A 1 108 ? 57.020 22.554 14.375 1.00 28.84 518 SER A N 1
ATOM 790 C CA . SER A 1 108 ? 57.074 23.816 13.639 1.00 27.20 518 SER A CA 1
ATOM 791 C C . SER A 1 108 ? 56.593 23.715 12.193 1.00 32.27 518 SER A C 1
ATOM 792 O O . SER A 1 108 ? 56.434 24.737 11.524 1.00 38.12 518 SER A O 1
ATOM 795 N N . ARG A 1 109 ? 56.385 22.489 11.717 1.00 27.42 519 ARG A N 1
ATOM 796 C CA . ARG A 1 109 ? 56.004 22.223 10.326 1.00 30.61 519 ARG A CA 1
ATOM 797 C C . ARG A 1 109 ? 57.067 22.696 9.331 1.00 30.92 519 ARG A C 1
ATOM 798 O O . ARG A 1 109 ? 56.799 22.819 8.136 1.00 27.30 519 ARG A O 1
ATOM 806 N N . ILE A 1 110 ? 58.271 22.959 9.830 1.00 27.93 520 ILE A N 1
ATOM 807 C CA . ILE A 1 110 ? 59.400 23.309 8.975 1.00 22.61 520 ILE A CA 1
ATOM 808 C C . ILE A 1 110 ? 60.194 22.051 8.642 1.00 24.23 520 ILE A C 1
ATOM 809 O O . ILE A 1 110 ? 60.620 21.329 9.544 1.00 26.45 520 ILE A O 1
ATOM 814 N N . PRO A 1 111 ? 60.390 21.779 7.342 1.00 21.63 521 PRO A N 1
ATOM 815 C CA . PRO A 1 111 ? 61.099 20.570 6.905 1.00 21.58 521 PRO A CA 1
ATOM 816 C C . PRO A 1 111 ? 62.547 20.538 7.385 1.00 18.71 521 PRO A C 1
ATOM 817 O O . PRO A 1 111 ? 63.227 21.564 7.361 1.00 19.53 521 PRO A O 1
ATOM 821 N N . CYS A 1 112 ? 63.004 19.369 7.820 1.00 18.84 522 CYS A N 1
ATOM 822 C CA . CYS A 1 112 ? 64.364 19.215 8.322 1.00 20.25 522 CYS A CA 1
ATOM 823 C C . CYS A 1 112 ? 65.145 18.177 7.527 1.00 19.01 522 CYS A C 1
ATOM 824 O O . CYS A 1 112 ? 64.593 17.168 7.088 1.00 17.56 522 CYS A O 1
ATOM 827 N N . LEU A 1 113 ? 66.437 18.434 7.350 1.00 18.68 523 LEU A N 1
ATOM 828 C CA . LEU A 1 113 ? 67.323 17.497 6.673 1.00 18.14 523 LEU A CA 1
ATOM 829 C C . LEU A 1 113 ? 68.555 17.230 7.530 1.00 19.29 523 LEU A C 1
ATOM 830 O O . LEU A 1 113 ? 69.318 18.145 7.835 1.00 18.58 523 LEU A O 1
ATOM 835 N N . ILE A 1 114 ? 68.741 15.976 7.926 1.00 13.50 524 ILE A N 1
ATOM 836 C CA . ILE A 1 114 ? 69.924 15.587 8.683 1.00 16.39 524 ILE A CA 1
ATOM 837 C C . ILE A 1 114 ? 71.082 15.272 7.749 1.00 17.01 524 ILE A C 1
ATOM 838 O O . ILE A 1 114 ? 70.965 14.418 6.875 1.00 18.83 524 ILE A O 1
ATOM 843 N N . VAL A 1 115 ? 72.200 15.960 7.953 1.00 17.88 525 VAL A N 1
ATOM 844 C CA . VAL A 1 115 ? 73.380 15.793 7.117 1.00 17.44 525 VAL A CA 1
ATOM 845 C C . VAL A 1 115 ? 74.546 15.240 7.927 1.00 19.62 525 VAL A C 1
ATOM 846 O O . VAL A 1 115 ? 74.934 15.814 8.945 1.00 16.40 525 VAL A O 1
ATOM 850 N N . ALA A 1 116 ? 75.092 14.117 7.474 1.00 14.84 526 ALA A N 1
ATOM 851 C CA . ALA A 1 116 ? 76.253 13.514 8.114 1.00 17.02 526 ALA A CA 1
ATOM 852 C C . ALA A 1 116 ? 77.533 14.083 7.513 1.00 18.21 526 ALA A C 1
ATOM 853 O O . ALA A 1 116 ? 78.033 13.581 6.506 1.00 21.56 526 ALA A O 1
ATOM 855 N N . ALA A 1 117 ? 78.055 15.136 8.134 1.00 20.08 527 ALA A N 1
ATOM 856 C CA . ALA A 1 117 ? 79.223 15.838 7.613 1.00 21.48 527 ALA A CA 1
ATOM 857 C C . ALA A 1 117 ? 80.520 15.092 7.913 1.00 21.80 527 ALA A C 1
ATOM 858 O O . ALA A 1 117 ? 80.530 14.130 8.682 1.00 19.52 527 ALA A O 1
ATOM 860 N N . LYS A 1 118 ? 81.608 15.557 7.300 1.00 23.78 528 LYS A N 1
ATOM 861 C CA . LYS A 1 118 ? 82.925 14.936 7.424 1.00 23.36 528 LYS A CA 1
ATOM 862 C C . LYS A 1 118 ? 82.874 13.450 7.082 1.00 21.41 528 LYS A C 1
ATOM 863 O O . LYS A 1 118 ? 83.474 12.624 7.769 1.00 24.77 528 LYS A O 1
ATOM 869 N N . SER A 1 119 ? 82.160 13.121 6.009 1.00 21.52 529 SER A N 1
ATOM 870 C CA . SER A 1 119 ? 81.973 11.734 5.597 1.00 24.27 529 SER A CA 1
ATOM 871 C C . SER A 1 119 ? 83.272 11.096 5.112 1.00 27.37 529 SER A C 1
ATOM 872 O O . SER A 1 119 ? 83.344 9.882 4.926 1.00 28.12 529 SER A O 1
ATOM 875 N N . ASP A 1 120 ? 84.293 11.921 4.904 1.00 27.48 530 ASP A N 1
ATOM 876 C CA . ASP A 1 120 ? 85.605 11.432 4.498 1.00 30.48 530 ASP A CA 1
ATOM 877 C C . ASP A 1 120 ? 86.327 10.775 5.670 1.00 29.77 530 ASP A C 1
ATOM 878 O O . ASP A 1 120 ? 87.225 9.955 5.479 1.00 37.27 530 ASP A O 1
ATOM 883 N N . LEU A 1 121 ? 85.926 11.141 6.883 1.00 30.40 531 LEU A N 1
ATOM 884 C CA . LEU A 1 121 ? 86.525 10.586 8.091 1.00 27.38 531 LEU A CA 1
ATOM 885 C C . LEU A 1 121 ? 85.877 9.257 8.466 1.00 31.49 531 LEU A C 1
ATOM 886 O O . LEU A 1 121 ? 84.872 8.858 7.879 1.00 33.27 531 LEU A O 1
ATOM 891 N N . HIS A 1 122 ? 86.458 8.576 9.449 1.00 31.17 532 HIS A N 1
ATOM 892 C CA . HIS A 1 122 ? 85.935 7.292 9.900 1.00 34.27 532 HIS A CA 1
ATOM 893 C C . HIS A 1 122 ? 84.692 7.483 10.761 1.00 32.01 532 HIS A C 1
ATOM 894 O O . HIS A 1 122 ? 84.718 8.207 11.757 1.00 32.83 532 HIS A O 1
ATOM 901 N N . GLU A 1 123 ? 83.604 6.827 10.371 1.00 34.30 533 GLU A N 1
ATOM 902 C CA . GLU A 1 123 ? 82.333 6.955 11.072 1.00 33.27 533 GLU A CA 1
ATOM 903 C C . GLU A 1 123 ? 82.320 6.152 12.369 1.00 37.94 533 GLU A C 1
ATOM 904 O O . GLU A 1 123 ? 82.624 4.959 12.374 1.00 39.32 533 GLU A O 1
ATOM 910 N N . VAL A 1 124 ? 81.965 6.812 13.468 1.00 29.83 534 VAL A N 1
ATOM 911 C CA . VAL A 1 124 ? 81.894 6.150 14.766 1.00 32.75 534 VAL A CA 1
ATOM 912 C C . VAL A 1 124 ? 80.460 6.085 15.281 1.00 32.79 534 VAL A C 1
ATOM 913 O O . VAL A 1 124 ? 79.576 6.784 14.786 1.00 28.73 534 VAL A O 1
ATOM 917 N N . LYS A 1 125 ? 80.241 5.235 16.279 1.00 28.25 535 LYS A N 1
ATOM 918 C CA . LYS A 1 125 ? 78.923 5.062 16.880 1.00 29.22 535 LYS A CA 1
ATOM 919 C C . LYS A 1 125 ? 78.521 6.292 17.688 1.00 34.27 535 LYS A C 1
ATOM 920 O O . LYS A 1 125 ? 79.233 6.701 18.605 1.00 29.80 535 LYS A O 1
ATOM 926 N N . GLN A 1 126 ? 77.379 6.878 17.343 1.00 26.41 536 GLN A N 1
ATOM 927 C CA . GLN A 1 126 ? 76.880 8.057 18.043 1.00 26.13 536 GLN A CA 1
ATOM 928 C C . GLN A 1 126 ? 76.345 7.699 19.426 1.00 31.97 536 GLN A C 1
ATOM 929 O O . GLN A 1 126 ? 75.659 6.690 19.592 1.00 26.85 536 GLN A O 1
ATOM 935 N N . GLU A 1 127 ? 76.660 8.530 20.415 1.00 21.73 537 GLU A N 1
ATOM 936 C CA . GLU A 1 127 ? 76.174 8.319 21.775 1.00 29.28 537 GLU A CA 1
ATOM 937 C C . GLU A 1 127 ? 74.751 8.841 21.945 1.00 26.71 537 GLU A C 1
ATOM 938 O O . GLU A 1 127 ? 74.484 9.680 22.805 1.00 34.08 537 GLU A O 1
ATOM 944 N N . TYR A 1 128 ? 73.843 8.344 21.114 1.00 27.47 538 TYR A N 1
ATOM 945 C CA . TYR A 1 128 ? 72.430 8.670 21.233 1.00 26.98 538 TYR A CA 1
ATOM 946 C C . TYR A 1 128 ? 71.627 7.377 21.179 1.00 27.96 538 TYR A C 1
ATOM 947 O O . TYR A 1 128 ? 72.007 6.437 20.482 1.00 30.07 538 TYR A O 1
ATOM 956 N N . SER A 1 129 ? 70.526 7.329 21.924 1.00 24.04 539 SER A N 1
ATOM 957 C CA . SER A 1 129 ? 69.718 6.117 22.024 1.00 26.78 539 SER A CA 1
ATOM 958 C C . SER A 1 129 ? 69.152 5.688 20.673 1.00 25.36 539 SER A C 1
ATOM 959 O O . SER A 1 129 ? 68.900 4.506 20.444 1.00 24.76 539 SER A O 1
ATOM 962 N N . ILE A 1 130 ? 68.960 6.654 19.782 1.00 23.35 540 ILE A N 1
ATOM 963 C CA . ILE A 1 130 ? 68.434 6.377 18.452 1.00 23.05 540 ILE A CA 1
ATOM 964 C C . ILE A 1 130 ? 69.479 6.674 17.380 1.00 24.77 540 ILE A C 1
ATOM 965 O O . ILE A 1 130 ? 70.098 7.738 17.386 1.00 26.99 540 ILE A O 1
ATOM 970 N N . SER A 1 131 ? 69.677 5.730 16.466 1.00 20.74 541 SER A N 1
ATOM 971 C CA . SER A 1 131 ? 70.582 5.946 15.344 1.00 20.36 541 SER A CA 1
ATOM 972 C C . SER A 1 131 ? 70.019 7.034 14.437 1.00 16.90 541 SER A C 1
ATOM 973 O O . SER A 1 131 ? 68.801 7.181 14.330 1.00 21.36 541 SER A O 1
ATOM 976 N N . PRO A 1 132 ? 70.904 7.813 13.794 1.00 17.84 542 PRO A N 1
ATOM 977 C CA . PRO A 1 132 ? 70.483 8.879 12.877 1.00 22.60 542 PRO A CA 1
ATOM 978 C C . PRO A 1 132 ? 69.557 8.372 11.773 1.00 18.82 542 PRO A C 1
ATOM 979 O O . PRO A 1 132 ? 68.647 9.089 11.359 1.00 18.62 542 PRO A O 1
ATOM 983 N N . THR A 1 133 ? 69.786 7.146 11.314 1.00 20.58 543 THR A N 1
ATOM 984 C CA . THR A 1 133 ? 68.947 6.545 10.284 1.00 20.06 543 THR A CA 1
ATOM 985 C C . THR A 1 133 ? 67.542 6.263 10.812 1.00 22.44 543 THR A C 1
ATOM 986 O O . THR A 1 133 ? 66.549 6.599 10.166 1.00 21.16 543 THR A O 1
ATOM 990 N N . ASP A 1 134 ? 67.464 5.646 11.988 1.00 20.95 544 ASP A N 1
ATOM 991 C CA . ASP A 1 134 ? 66.178 5.352 12.612 1.00 20.18 544 ASP A CA 1
ATOM 992 C C . ASP A 1 134 ? 65.442 6.631 12.987 1.00 19.67 544 ASP A C 1
ATOM 993 O O . ASP A 1 134 ? 64.221 6.710 12.867 1.00 19.85 544 ASP A O 1
ATOM 998 N N . PHE A 1 135 ? 66.195 7.630 13.438 1.00 17.15 545 PHE A N 1
ATOM 999 C CA . PHE A 1 135 ? 65.617 8.906 13.841 1.00 16.71 545 PHE A CA 1
ATOM 1000 C C . PHE A 1 135 ? 64.899 9.577 12.673 1.00 19.57 545 PHE A C 1
ATOM 1001 O O . PHE A 1 135 ? 63.817 10.139 12.842 1.00 16.90 545 PHE A O 1
ATOM 1009 N N . CYS A 1 136 ? 65.504 9.509 11.490 1.00 20.27 546 CYS A N 1
ATOM 1010 C CA . CYS A 1 136 ? 64.903 10.081 10.289 1.00 19.54 546 CYS A CA 1
ATOM 1011 C C . CYS A 1 136 ? 63.628 9.340 9.899 1.00 22.39 546 CYS A C 1
ATOM 1012 O O . CYS A 1 136 ? 62.630 9.958 9.529 1.00 21.91 546 CYS A O 1
ATOM 1015 N N . ARG A 1 137 ? 63.670 8.014 9.981 1.00 17.93 547 ARG A N 1
ATOM 1016 C CA . ARG A 1 137 ? 62.511 7.191 9.653 1.00 25.02 547 ARG A CA 1
ATOM 1017 C C . ARG A 1 137 ? 61.377 7.421 10.647 1.00 20.06 547 ARG A C 1
ATOM 1018 O O . ARG A 1 137 ? 60.205 7.448 10.270 1.00 22.78 547 ARG A O 1
ATOM 1026 N N . LYS A 1 138 ? 61.737 7.590 11.916 1.00 18.78 548 LYS A N 1
ATOM 1027 C CA . LYS A 1 138 ? 60.758 7.816 12.974 1.00 18.75 548 LYS A CA 1
ATOM 1028 C C . LYS A 1 138 ? 60.003 9.130 12.793 1.00 18.65 548 LYS A C 1
ATOM 1029 O O . LYS A 1 138 ? 58.836 9.237 13.170 1.00 22.24 548 LYS A O 1
ATOM 1035 N N . HIS A 1 139 ? 60.664 10.126 12.212 1.00 19.14 549 HIS A N 1
ATOM 1036 C CA . HIS A 1 139 ? 60.076 11.458 12.111 1.00 20.27 549 HIS A CA 1
ATOM 1037 C C . HIS A 1 139 ? 59.845 11.916 10.671 1.00 19.69 549 HIS A C 1
ATOM 1038 O O . HIS A 1 139 ? 59.931 13.109 10.377 1.00 24.35 549 HIS A O 1
ATOM 1045 N N . LYS A 1 140 ? 59.555 10.961 9.788 1.00 20.21 550 LYS A N 1
A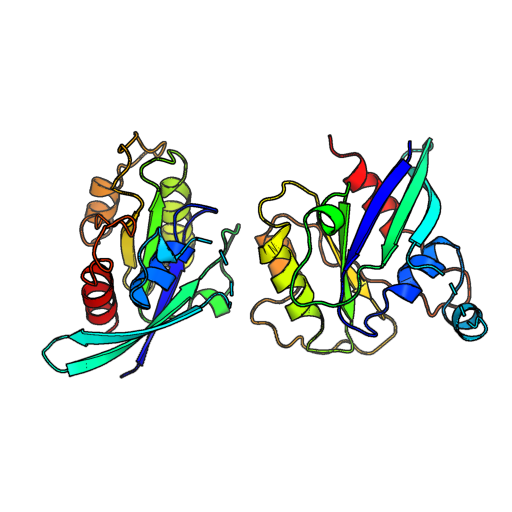TOM 1046 C CA . LYS A 1 140 ? 59.158 11.247 8.407 1.00 24.70 550 LYS A CA 1
ATOM 1047 C C . LYS A 1 140 ? 60.192 12.056 7.631 1.00 24.92 550 LYS A C 1
ATOM 1048 O O . LYS A 1 140 ? 59.852 12.786 6.706 1.00 23.86 550 LYS A O 1
ATOM 1054 N N . MET A 1 141 ? 61.453 11.925 8.008 1.00 22.28 551 MET A N 1
ATOM 1055 C CA . MET A 1 141 ? 62.502 12.725 7.403 1.00 19.97 551 MET A CA 1
ATOM 1056 C C . MET A 1 141 ? 63.256 11.896 6.357 1.00 23.44 551 MET A C 1
ATOM 1057 O O . MET A 1 141 ? 63.251 10.685 6.421 1.00 21.39 551 MET A O 1
ATOM 1062 N N . PRO A 1 142 ? 63.883 12.539 5.371 1.00 25.48 552 PRO A N 1
ATOM 1063 C CA . PRO A 1 142 ? 64.761 11.854 4.417 1.00 21.96 552 PRO A CA 1
ATOM 1064 C C . PRO A 1 142 ? 65.922 11.168 5.144 1.00 18.39 552 PRO A C 1
ATOM 1065 O O . PRO A 1 142 ? 66.266 11.598 6.244 1.00 19.78 552 PRO A O 1
ATOM 1069 N N . PRO A 1 143 ? 66.492 10.097 4.562 1.00 20.68 553 PRO A N 1
ATOM 1070 C CA . PRO A 1 143 ? 67.668 9.440 5.145 1.00 18.14 553 PRO A CA 1
ATOM 1071 C C . PRO A 1 143 ? 68.802 10.438 5.368 1.00 21.15 553 PRO A C 1
ATOM 1072 O O . PRO A 1 143 ? 68.887 11.425 4.636 1.00 22.40 553 PRO A O 1
ATOM 1076 N N . PRO A 1 144 ? 69.650 10.196 6.379 1.00 17.77 554 PRO A N 1
ATOM 1077 C CA . PRO A 1 144 ? 70.815 11.040 6.666 1.00 19.71 554 PRO A CA 1
ATOM 1078 C C . PRO A 1 144 ? 71.690 11.231 5.432 1.00 21.80 554 PRO A C 1
ATOM 1079 O O . PRO A 1 144 ? 72.138 10.250 4.838 1.00 24.57 554 PRO A O 1
ATOM 1083 N N . GLN A 1 145 ? 71.919 12.482 5.050 1.00 22.64 555 GLN A N 1
ATOM 1084 C CA . GLN A 1 145 ? 72.674 12.788 3.841 1.00 21.03 555 GLN A CA 1
ATOM 1085 C C . GLN A 1 145 ? 74.171 12.878 4.115 1.00 20.45 555 GLN A C 1
ATOM 1086 O O . GLN A 1 145 ? 74.620 13.725 4.885 1.00 19.31 555 GLN A O 1
ATOM 1092 N N . ALA A 1 146 ? 74.938 11.999 3.479 1.00 22.60 556 ALA A N 1
ATOM 1093 C CA . ALA A 1 146 ? 76.390 12.017 3.609 1.00 23.69 556 ALA A CA 1
ATOM 1094 C C . ALA A 1 146 ? 76.971 13.226 2.887 1.00 25.78 556 ALA A C 1
ATOM 1095 O O . ALA A 1 146 ? 76.560 13.549 1.772 1.00 26.20 556 ALA A O 1
ATOM 1097 N N . PHE A 1 147 ? 77.926 13.896 3.525 1.00 23.07 557 PHE A N 1
ATOM 1098 C CA . PHE A 1 147 ? 78.524 15.092 2.945 1.00 25.32 557 PHE A CA 1
ATOM 1099 C C . PHE A 1 147 ? 79.963 15.308 3.400 1.00 22.06 557 PHE A C 1
ATOM 1100 O O . PHE A 1 147 ? 80.329 14.983 4.529 1.00 27.18 557 PHE A O 1
ATOM 1108 N N . THR A 1 148 ? 80.772 15.861 2.502 1.00 21.73 558 THR A N 1
ATOM 1109 C CA . THR A 1 148 ? 82.139 16.251 2.819 1.00 24.71 558 THR A CA 1
ATOM 1110 C C . THR A 1 148 ? 82.582 17.383 1.898 1.00 21.19 558 THR A C 1
ATOM 1111 O O . THR A 1 148 ? 82.216 17.420 0.723 1.00 22.68 558 THR A O 1
ATOM 1115 N N . CYS A 1 149 ? 83.359 18.315 2.438 1.00 22.66 559 CYS A N 1
ATOM 1116 C CA . CYS A 1 149 ? 83.895 19.408 1.636 1.00 23.67 559 CYS A CA 1
ATOM 1117 C C . CYS A 1 149 ? 85.395 19.231 1.443 1.00 26.39 559 CYS A C 1
ATOM 1118 O O . CYS A 1 149 ? 86.061 20.078 0.847 1.00 24.52 559 CYS A O 1
ATOM 1121 N N . ASN A 1 150 ? 85.919 18.120 1.950 1.00 20.94 560 ASN A N 1
ATOM 1122 C CA . ASN A 1 150 ? 87.334 17.802 1.814 1.00 22.91 560 ASN A CA 1
ATOM 1123 C C . ASN A 1 150 ? 87.599 17.042 0.520 1.00 27.37 560 ASN A C 1
ATOM 1124 O O . ASN A 1 150 ? 88.024 15.887 0.540 1.00 22.17 560 ASN A O 1
ATOM 1129 N N . THR A 1 151 ? 87.341 17.698 -0.607 1.00 24.14 561 THR A N 1
ATOM 1130 C CA . THR A 1 151 ? 87.445 17.053 -1.910 1.00 24.95 561 THR A CA 1
ATOM 1131 C C . THR A 1 151 ? 88.531 17.681 -2.777 1.00 26.56 561 THR A C 1
ATOM 1132 O O . THR A 1 151 ? 89.079 18.731 -2.441 1.00 25.14 561 THR A O 1
ATOM 1136 N N . ALA A 1 152 ? 88.837 17.029 -3.895 1.00 25.57 562 ALA A N 1
ATOM 1137 C CA . ALA A 1 152 ? 89.829 17.536 -4.836 1.00 26.38 562 ALA A CA 1
ATOM 1138 C C . ALA A 1 152 ? 89.291 18.755 -5.575 1.00 27.95 562 ALA A C 1
ATOM 1139 O O . ALA A 1 152 ? 89.933 19.803 -5.616 1.00 35.87 562 ALA A O 1
ATOM 1141 N N . ASP A 1 153 ? 88.108 18.607 -6.161 1.00 30.48 563 ASP A N 1
ATOM 1142 C CA . ASP A 1 153 ? 87.440 19.717 -6.825 1.00 30.49 563 ASP A CA 1
ATOM 1143 C C . ASP A 1 153 ? 86.467 20.388 -5.864 1.00 33.70 563 ASP A C 1
ATOM 1144 O O . ASP A 1 153 ? 86.582 20.240 -4.648 1.00 27.82 563 ASP A O 1
ATOM 1149 N N . ALA A 1 154 ? 85.509 21.127 -6.414 1.00 33.20 564 ALA A N 1
ATOM 1150 C CA . ALA A 1 154 ? 84.474 21.750 -5.601 1.00 28.05 564 ALA A CA 1
ATOM 1151 C C . ALA A 1 154 ? 83.569 20.681 -5.000 1.00 28.46 564 ALA A C 1
ATOM 1152 O O . ALA A 1 154 ? 83.238 19.701 -5.668 1.00 29.41 564 ALA A O 1
ATOM 1154 N N . PRO A 1 155 ? 83.177 20.860 -3.730 1.00 24.65 565 PRO A N 1
ATOM 1155 C CA . PRO A 1 155 ? 82.286 19.918 -3.043 1.00 27.27 565 PRO A CA 1
ATOM 1156 C C . PRO A 1 155 ? 80.966 19.729 -3.783 1.00 22.10 565 PRO A C 1
ATOM 1157 O O . PRO A 1 155 ? 80.526 20.632 -4.494 1.00 20.71 565 PRO A O 1
ATOM 1161 N N . SER A 1 156 ? 80.351 18.562 -3.619 1.00 23.06 566 SER A N 1
ATOM 1162 C CA . SER A 1 156 ? 79.080 18.267 -4.270 1.00 25.57 566 SER A CA 1
ATOM 1163 C C . SER A 1 156 ? 77.978 19.197 -3.775 1.00 24.95 566 SER A C 1
ATOM 1164 O O . SER A 1 156 ? 77.912 19.521 -2.588 1.00 18.58 566 SER A O 1
ATOM 1167 N N . LYS A 1 157 ? 77.116 19.626 -4.691 1.00 24.53 567 LYS A N 1
ATOM 1168 C CA . LYS A 1 157 ? 76.020 20.523 -4.349 1.00 24.75 567 LYS A CA 1
ATOM 1169 C C . LYS A 1 157 ? 74.702 19.769 -4.206 1.00 24.07 567 LYS A C 1
ATOM 1170 O O . LYS A 1 157 ? 73.628 20.370 -4.270 1.00 22.55 567 LYS A O 1
ATOM 1176 N N . ASP A 1 158 ? 74.790 18.457 -4.012 1.00 21.29 568 ASP A N 1
ATOM 1177 C CA . ASP A 1 158 ? 73.603 17.609 -3.930 1.00 24.29 568 ASP A CA 1
ATOM 1178 C C . ASP A 1 158 ? 72.691 17.984 -2.765 1.00 19.98 568 ASP A C 1
ATOM 1179 O O . ASP A 1 158 ? 71.473 18.052 -2.925 1.00 19.39 568 ASP A O 1
ATOM 1184 N N . ILE A 1 159 ? 73.278 18.225 -1.596 1.00 17.60 569 ILE A N 1
ATOM 1185 C CA . ILE A 1 159 ? 72.488 18.562 -0.416 1.00 17.21 569 ILE A CA 1
ATOM 1186 C C . ILE A 1 159 ? 71.825 19.929 -0.565 1.00 17.76 569 ILE A C 1
ATOM 1187 O O . ILE A 1 159 ? 70.759 20.172 -0.002 1.00 18.11 569 ILE A O 1
ATOM 1192 N N . PHE A 1 160 ? 72.450 20.812 -1.337 1.00 16.76 570 PHE A N 1
ATOM 1193 C CA . PHE A 1 160 ? 71.934 22.162 -1.529 1.00 14.96 570 PHE A CA 1
ATOM 1194 C C . PHE A 1 160 ? 70.726 22.157 -2.458 1.00 16.08 570 PHE A C 1
ATOM 1195 O O . PHE A 1 160 ? 69.777 22.915 -2.259 1.00 15.75 570 PHE A O 1
ATOM 1203 N N . VAL A 1 161 ? 70.766 21.297 -3.470 1.00 16.59 571 VAL A N 1
ATOM 1204 C CA . VAL A 1 161 ? 69.622 21.101 -4.350 1.00 16.85 571 VAL A CA 1
ATOM 1205 C C . VAL A 1 161 ? 68.461 20.504 -3.559 1.00 20.23 571 VAL A C 1
ATOM 1206 O O . VAL A 1 161 ? 67.305 20.891 -3.738 1.00 16.68 571 VAL A O 1
ATOM 1210 N N . LYS A 1 162 ? 68.781 19.569 -2.669 1.00 17.35 572 LYS A N 1
ATOM 1211 C CA . LYS A 1 162 ? 67.768 18.911 -1.853 1.00 18.30 572 LYS A CA 1
ATOM 1212 C C . LYS A 1 162 ? 67.187 19.863 -0.811 1.00 19.74 572 LYS A C 1
ATOM 1213 O O . LYS A 1 162 ? 65.985 19.845 -0.548 1.00 21.71 572 LYS A O 1
ATOM 1219 N N . LEU A 1 163 ? 68.043 20.692 -0.219 1.00 16.24 573 LEU A N 1
ATOM 1220 C CA . LEU A 1 163 ? 67.597 21.679 0.761 1.00 14.63 573 LEU A CA 1
ATOM 1221 C C . LEU A 1 163 ? 66.683 22.719 0.120 1.00 16.45 573 LEU A C 1
ATOM 1222 O O . LEU A 1 163 ? 65.664 23.102 0.696 1.00 14.63 573 LEU A O 1
ATOM 1227 N N . THR A 1 164 ? 67.054 23.173 -1.073 1.00 14.05 574 THR A N 1
ATOM 1228 C CA . THR A 1 164 ? 66.258 24.154 -1.802 1.00 16.89 574 THR A CA 1
ATOM 1229 C C . THR A 1 164 ? 64.916 23.554 -2.214 1.00 16.74 574 THR A C 1
ATOM 1230 O O . THR A 1 164 ? 63.887 24.230 -2.184 1.00 20.30 574 THR A O 1
ATOM 1234 N N . THR A 1 165 ? 64.937 22.278 -2.586 1.00 19.23 575 THR A N 1
ATOM 1235 C CA . THR A 1 165 ? 63.725 21.563 -2.970 1.00 16.82 575 THR A CA 1
ATOM 1236 C C . THR A 1 165 ? 62.737 21.493 -1.808 1.00 21.11 575 THR A C 1
ATOM 1237 O O . THR A 1 165 ? 61.538 21.720 -1.981 1.00 17.29 575 THR A O 1
ATOM 1241 N N . MET A 1 166 ? 63.251 21.185 -0.622 1.00 18.48 576 MET A N 1
ATOM 1242 C CA . MET A 1 166 ? 62.424 21.102 0.576 1.00 18.89 576 MET A CA 1
ATOM 1243 C C . MET A 1 166 ? 61.970 22.483 1.031 1.00 18.26 576 MET A C 1
ATOM 1244 O O . MET A 1 166 ? 60.914 22.631 1.645 1.00 19.28 576 MET A O 1
ATOM 1249 N N . ALA A 1 167 ? 62.777 23.492 0.724 1.00 19.49 577 ALA A N 1
ATOM 1250 C CA . ALA A 1 167 ? 62.464 24.864 1.102 1.00 19.56 577 ALA A CA 1
ATOM 1251 C C . ALA A 1 167 ? 61.286 25.400 0.297 1.00 21.99 577 ALA A C 1
ATOM 1252 O O . ALA A 1 167 ? 60.627 26.354 0.708 1.00 18.38 577 ALA A O 1
ATOM 1254 N N . MET A 1 168 ? 61.022 24.779 -0.849 1.00 21.35 578 MET A N 1
ATOM 1255 C CA . MET A 1 168 ? 59.940 25.220 -1.721 1.00 24.73 578 MET A CA 1
ATOM 1256 C C . MET A 1 168 ? 58.593 24.630 -1.315 1.00 23.71 578 MET A C 1
ATOM 1257 O O . MET A 1 168 ? 57.587 24.849 -1.990 1.00 28.49 578 MET A O 1
ATOM 1262 N N . TYR A 1 169 ? 58.575 23.880 -0.218 1.00 27.44 579 TYR A N 1
ATOM 1263 C CA . TYR A 1 169 ? 57.315 23.424 0.357 1.00 26.11 579 TYR A CA 1
ATOM 1264 C C . TYR A 1 169 ? 56.524 24.651 0.803 1.00 24.82 579 TYR A C 1
ATOM 1265 O O . TYR A 1 169 ? 57.093 25.572 1.384 1.00 33.33 579 TYR A O 1
ATOM 1274 N N . PRO A 1 170 ? 55.209 24.668 0.528 1.00 34.53 580 PRO A N 1
ATOM 1275 C CA . PRO A 1 170 ? 54.331 25.809 0.828 1.00 33.05 580 PRO A CA 1
ATOM 1276 C C . PRO A 1 170 ? 54.423 26.286 2.278 1.00 33.08 580 PRO A C 1
ATOM 1277 O O . PRO A 1 170 ? 54.682 25.472 3.161 1.00 37.32 580 PRO A O 1
ATOM 1281 N N . ASN B 1 7 ? 62.955 -0.495 44.970 1.00 42.36 417 ASN B N 1
ATOM 1282 C CA . ASN B 1 7 ? 63.712 -0.483 43.724 1.00 33.00 417 ASN B CA 1
ATOM 1283 C C . ASN B 1 7 ? 63.334 0.695 42.831 1.00 30.13 417 ASN B C 1
ATOM 1284 O O . ASN B 1 7 ? 62.332 1.370 43.066 1.00 29.23 417 ASN B O 1
ATOM 1289 N N . VAL B 1 8 ? 64.148 0.936 41.808 1.00 27.58 418 VAL B N 1
ATOM 1290 C CA . VAL B 1 8 ? 63.882 2.000 40.849 1.00 27.75 418 VAL B CA 1
ATOM 1291 C C . VAL B 1 8 ? 63.293 1.412 39.567 1.00 26.33 418 VAL B C 1
ATOM 1292 O O . VAL B 1 8 ? 63.775 0.401 39.058 1.00 24.27 418 VAL B O 1
ATOM 1296 N N . PHE B 1 9 ? 62.237 2.039 39.056 1.00 25.42 419 PHE B N 1
ATOM 1297 C CA .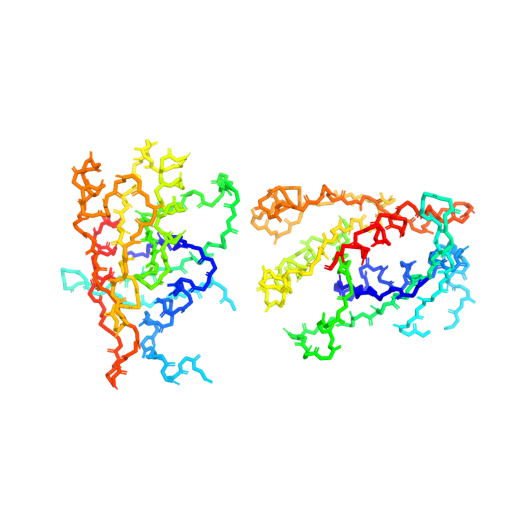 PHE B 1 9 ? 61.540 1.515 37.889 1.00 22.42 419 PHE B CA 1
ATOM 1298 C C . PHE B 1 9 ? 61.398 2.563 36.791 1.00 27.84 419 PHE B C 1
ATOM 1299 O O . PHE B 1 9 ? 61.293 3.758 37.067 1.00 25.53 419 PHE B O 1
ATOM 1307 N N . ARG B 1 10 ? 61.398 2.102 35.544 1.00 20.99 420 ARG B N 1
ATOM 1308 C CA . ARG B 1 10 ? 61.332 2.994 34.394 1.00 23.89 420 ARG B CA 1
ATOM 1309 C C . ARG B 1 10 ? 59.987 2.908 33.682 1.00 25.73 420 ARG B C 1
ATOM 1310 O O . ARG B 1 10 ? 59.489 1.817 33.402 1.00 19.83 420 ARG B O 1
ATOM 1318 N N . CYS B 1 11 ? 59.406 4.068 33.389 1.00 21.69 421 CYS B N 1
ATOM 1319 C CA . CYS B 1 11 ? 58.142 4.135 32.667 1.00 21.90 421 CYS B CA 1
ATOM 1320 C C . CYS B 1 11 ? 58.257 4.999 31.416 1.00 23.74 421 CYS B C 1
ATOM 1321 O O . CYS B 1 11 ? 58.600 6.178 31.495 1.00 20.74 421 CYS B O 1
ATOM 1324 N N . ASN B 1 12 ? 57.969 4.408 30.262 1.00 21.61 422 ASN B N 1
ATOM 1325 C CA . ASN B 1 12 ? 57.962 5.150 29.008 1.00 22.48 422 ASN B CA 1
ATOM 1326 C C . ASN B 1 12 ? 56.609 5.808 28.766 1.00 20.08 422 ASN B C 1
ATOM 1327 O O . ASN B 1 12 ? 55.580 5.133 28.723 1.00 16.92 422 ASN B O 1
ATOM 1332 N N . VAL B 1 13 ? 56.617 7.129 28.617 1.00 22.00 423 VAL B N 1
ATOM 1333 C CA . VAL B 1 13 ? 55.390 7.886 28.398 1.00 19.58 423 VAL B CA 1
ATOM 1334 C C . VAL B 1 13 ? 55.166 8.134 26.911 1.00 18.59 423 VAL B C 1
ATOM 1335 O O . VAL B 1 13 ? 55.984 8.771 26.248 1.00 21.58 423 VAL B O 1
ATOM 1339 N N . ILE B 1 14 ? 54.050 7.630 26.392 1.00 18.92 424 ILE B N 1
ATOM 1340 C CA . ILE B 1 14 ? 53.780 7.678 24.960 1.00 18.14 424 ILE B CA 1
ATOM 1341 C C . ILE B 1 14 ? 52.493 8.435 24.637 1.00 20.42 424 ILE B C 1
ATOM 1342 O O . ILE B 1 14 ? 51.446 8.187 25.236 1.00 20.70 424 ILE B O 1
ATOM 1347 N N . GLY B 1 15 ? 52.584 9.358 23.684 1.00 16.91 425 GLY B N 1
ATOM 1348 C CA . GLY B 1 15 ? 51.440 10.135 23.243 1.00 16.64 425 GLY B CA 1
ATOM 1349 C C . GLY B 1 15 ? 51.814 11.093 22.128 1.00 19.93 425 GLY B C 1
ATOM 1350 O O . GLY B 1 15 ? 52.996 11.340 21.887 1.00 17.40 425 GLY B O 1
ATOM 1351 N N . VAL B 1 16 ? 50.809 11.634 21.444 1.00 18.75 426 VAL B N 1
ATOM 1352 C CA . VAL B 1 16 ? 51.045 12.584 20.361 1.00 19.76 426 VAL B CA 1
ATOM 1353 C C . VAL B 1 16 ? 51.64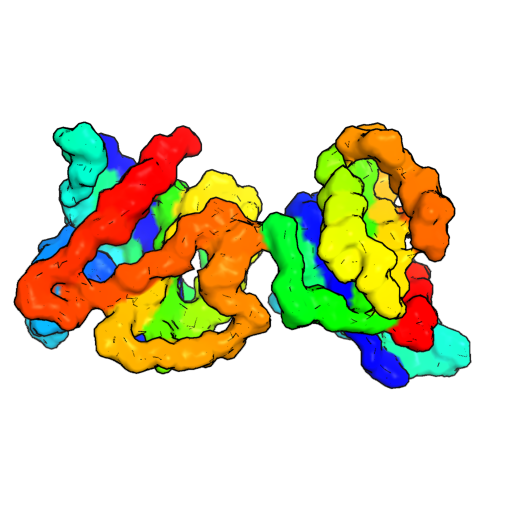1 13.884 20.880 1.00 19.76 426 VAL B C 1
ATOM 1354 O O . VAL B 1 16 ? 51.670 14.125 22.087 1.00 18.24 426 VAL B O 1
ATOM 1358 N N . LYS B 1 17 ? 52.115 14.718 19.960 1.00 21.04 427 LYS B N 1
ATOM 1359 C CA . LYS B 1 17 ? 52.631 16.032 20.316 1.00 29.47 427 LYS B CA 1
ATOM 1360 C C . LYS B 1 17 ? 51.549 16.859 21.002 1.00 26.76 427 LYS B C 1
ATOM 1361 O O . LYS B 1 17 ? 50.389 16.840 20.586 1.00 22.31 427 LYS B O 1
ATOM 1367 N N . ASN B 1 18 ? 51.940 17.557 22.065 1.00 24.04 428 ASN B N 1
ATOM 1368 C CA . ASN B 1 18 ? 51.049 18.439 22.817 1.00 27.39 428 ASN B CA 1
ATOM 1369 C C . ASN B 1 18 ? 49.860 17.723 23.455 1.00 29.29 428 ASN B C 1
ATOM 1370 O O . ASN B 1 18 ? 48.801 18.321 23.645 1.00 26.93 428 ASN B O 1
ATOM 1375 N N . CYS B 1 19 ? 50.033 16.449 23.795 1.00 25.77 429 CYS B N 1
ATOM 1376 C CA . CYS B 1 19 ? 48.967 15.699 24.451 1.00 23.67 429 CYS B CA 1
ATOM 1377 C C . CYS B 1 19 ? 49.065 15.835 25.966 1.00 22.06 429 CYS B C 1
ATOM 1378 O O . CYS B 1 19 ? 48.125 15.503 26.689 1.00 25.58 429 CYS B O 1
ATOM 1381 N N . GLY B 1 20 ? 50.207 16.321 26.441 1.00 26.16 430 GLY B N 1
ATOM 1382 C CA . GLY B 1 20 ? 50.399 16.561 27.860 1.00 25.81 430 GLY B CA 1
ATOM 1383 C C . GLY B 1 20 ? 51.456 15.687 28.510 1.00 30.21 430 GLY B C 1
ATOM 1384 O O . GLY B 1 20 ? 51.463 15.530 29.731 1.00 25.05 430 GLY B O 1
ATOM 1385 N N . LYS B 1 21 ? 52.351 15.122 27.702 1.00 23.03 431 LYS B N 1
ATOM 1386 C CA . LYS B 1 21 ? 53.407 14.254 28.220 1.00 24.45 431 LYS B CA 1
ATOM 1387 C C . LYS B 1 21 ? 54.354 15.007 29.149 1.00 22.84 431 LYS B C 1
ATOM 1388 O O . LYS B 1 21 ? 54.707 14.514 30.220 1.00 21.32 431 LYS B O 1
ATOM 1394 N N . SER B 1 22 ? 54.764 16.201 28.733 1.00 21.30 432 SER B N 1
ATOM 1395 C CA . SER B 1 22 ? 55.651 17.026 29.545 1.00 22.05 432 SER B CA 1
ATOM 1396 C C . SER B 1 22 ? 54.962 17.435 30.843 1.00 24.80 432 SER B C 1
ATOM 1397 O O . SER B 1 22 ? 55.610 17.593 31.878 1.00 25.02 432 SER B O 1
ATOM 1400 N N . GLY B 1 23 ? 53.645 17.599 30.779 1.00 19.20 433 GLY B N 1
ATOM 1401 C CA . GLY B 1 23 ? 52.858 17.937 31.949 1.00 21.83 433 GLY B CA 1
ATOM 1402 C C . GLY B 1 23 ? 52.852 16.819 32.973 1.00 22.73 433 GLY B C 1
ATOM 1403 O O . GLY B 1 23 ? 52.862 17.070 34.177 1.00 21.37 433 GLY B O 1
ATOM 1404 N N . VAL B 1 24 ? 52.839 15.581 32.489 1.00 19.79 434 VAL B N 1
ATOM 1405 C CA . VAL B 1 24 ? 52.849 14.414 33.363 1.00 19.92 434 VAL B CA 1
ATOM 1406 C C . VAL B 1 24 ? 54.183 14.291 34.095 1.00 22.97 434 VAL B C 1
ATOM 1407 O O . VAL B 1 24 ? 54.220 14.027 35.298 1.00 21.79 434 VAL B O 1
ATOM 1411 N N . LEU B 1 25 ? 55.275 14.490 33.363 1.00 22.23 435 LEU B N 1
ATOM 1412 C CA . LEU B 1 25 ? 56.614 14.408 33.938 1.00 19.88 435 LEU B CA 1
ATOM 1413 C C . LEU B 1 25 ? 56.829 15.471 35.011 1.00 24.36 435 LEU B C 1
ATOM 1414 O O . LEU B 1 25 ? 57.386 15.189 36.072 1.00 23.66 435 LEU B O 1
ATOM 1419 N N . GLN B 1 26 ? 56.383 16.691 34.731 1.00 25.17 436 GLN B N 1
ATOM 1420 C CA . GLN B 1 26 ? 56.513 17.786 35.685 1.00 24.92 436 GLN B CA 1
ATOM 1421 C C . GLN B 1 26 ? 55.591 17.581 36.883 1.00 27.35 436 GLN B C 1
ATOM 1422 O O . GLN B 1 26 ? 55.891 18.025 37.991 1.00 26.06 436 GLN B O 1
ATOM 1428 N N . ALA B 1 27 ? 54.468 16.906 36.652 1.00 24.39 437 ALA B N 1
ATOM 1429 C CA . ALA B 1 27 ? 53.527 16.593 37.721 1.00 21.50 437 ALA B CA 1
ATOM 1430 C C . ALA B 1 27 ? 54.155 15.630 38.721 1.00 24.79 437 ALA B C 1
ATOM 1431 O O . ALA B 1 27 ? 53.894 15.709 39.921 1.00 27.25 437 ALA B O 1
ATOM 1433 N N . LEU B 1 28 ? 54.980 14.719 38.215 1.00 22.52 438 LEU B N 1
ATOM 1434 C CA . LEU B 1 28 ? 55.720 13.794 39.065 1.00 26.37 438 LEU B CA 1
ATOM 1435 C C . LEU B 1 28 ? 56.681 14.563 39.966 1.00 29.99 438 LEU B C 1
ATOM 1436 O O . LEU B 1 28 ? 56.908 14.190 41.117 1.00 24.16 438 LEU B O 1
ATOM 1441 N N . LEU B 1 29 ? 57.234 15.647 39.430 1.00 24.58 439 LEU B N 1
ATOM 1442 C CA . LEU B 1 29 ? 58.146 16.501 40.182 1.00 26.17 439 LEU B CA 1
ATOM 1443 C C . LEU B 1 29 ? 57.384 17.395 41.157 1.00 27.28 439 LEU B C 1
ATOM 1444 O O . LEU B 1 29 ? 57.988 18.114 41.953 1.00 36.85 439 LEU B O 1
ATOM 1449 N N . GLY B 1 30 ? 56.057 17.348 41.087 1.00 26.45 440 GLY B N 1
ATOM 1450 C CA . GLY B 1 30 ? 55.212 18.095 42.002 1.00 27.88 440 GLY B CA 1
ATOM 1451 C C . GLY B 1 30 ? 54.885 19.496 41.522 1.00 34.51 440 GLY B C 1
ATOM 1452 O O . GLY B 1 30 ? 54.631 20.391 42.328 1.00 39.46 440 GLY B O 1
ATOM 1453 N N . ARG B 1 31 ? 54.882 19.687 40.208 1.00 31.41 441 ARG B N 1
ATOM 1454 C CA . ARG B 1 31 ? 54.628 21.000 39.627 1.00 28.58 441 ARG B CA 1
ATOM 1455 C C . ARG B 1 31 ? 53.330 21.022 38.826 1.00 31.29 441 ARG B C 1
ATOM 1456 O O . ARG B 1 31 ? 53.178 20.270 37.865 1.00 27.12 441 ARG B O 1
ATOM 1464 N N . ASN B 1 32 ? 52.395 21.882 39.221 1.00 29.23 442 ASN B N 1
ATOM 1465 C CA . ASN B 1 32 ? 51.154 22.030 38.471 1.00 27.84 442 ASN B CA 1
ATOM 1466 C C . ASN B 1 32 ? 51.370 22.889 37.231 1.00 29.05 442 ASN B C 1
ATOM 1467 O O . ASN B 1 32 ? 52.459 23.421 37.024 1.00 26.91 442 ASN B O 1
ATOM 1472 N N . LEU B 1 33 ? 50.330 23.020 36.415 1.00 25.93 443 LEU B N 1
ATOM 1473 C CA . LEU B 1 33 ? 50.447 23.666 35.112 1.00 28.22 443 LEU B CA 1
ATOM 1474 C C . LEU B 1 33 ? 50.930 25.113 35.190 1.00 34.29 443 LEU B C 1
ATOM 1475 O O . LEU B 1 33 ? 51.711 25.556 34.351 1.00 30.25 443 LEU B O 1
ATOM 1480 N N . MET B 1 34 ? 50.466 25.848 36.195 1.00 33.46 444 MET B N 1
ATOM 1481 C CA . MET B 1 34 ? 50.848 27.249 36.342 1.00 32.03 444 MET B CA 1
ATOM 1482 C C . MET B 1 34 ? 52.342 27.371 36.625 1.00 35.67 444 MET B C 1
ATOM 1483 O O . MET B 1 34 ? 53.008 28.273 36.123 1.00 38.88 444 MET B O 1
ATOM 1488 N N . ARG B 1 35 ? 52.866 26.446 37.421 1.00 33.28 445 ARG B N 1
ATOM 1489 C CA . ARG B 1 35 ? 54.303 26.383 37.667 1.00 37.63 445 ARG B CA 1
ATOM 1490 C C . ARG B 1 35 ? 55.065 25.976 36.403 1.00 39.12 445 ARG B C 1
ATOM 1491 O O . ARG B 1 35 ? 56.211 26.379 36.196 1.00 45.00 445 ARG B O 1
ATOM 1499 N N . GLN B 1 36 ? 54.408 25.185 35.560 1.00 34.31 446 GLN B N 1
ATOM 1500 C CA . GLN B 1 36 ? 55.032 24.624 34.369 1.00 39.49 446 GLN B CA 1
ATOM 1501 C C . GLN B 1 36 ? 55.192 25.650 33.243 1.00 46.74 446 GLN B C 1
ATOM 1502 O O . GLN B 1 36 ? 55.673 25.305 32.168 1.00 59.41 446 GLN B O 1
ATOM 1508 N N . LYS B 1 37 ? 54.790 26.898 33.485 1.00 45.06 447 LYS B N 1
ATOM 1509 C CA . LYS B 1 37 ? 54.893 27.950 32.473 1.00 49.71 447 LYS B CA 1
ATOM 1510 C C . LYS B 1 37 ? 55.754 29.100 32.942 1.00 54.72 447 LYS B C 1
ATOM 1511 O O . LYS B 1 37 ? 56.026 30.037 32.192 1.00 65.86 447 LYS B O 1
ATOM 1517 N N . SER B 1 45 ? 65.717 18.487 29.542 1.00 44.49 455 SER B N 1
ATOM 1518 C CA . SER B 1 45 ? 65.756 17.030 29.604 1.00 44.13 455 SER B CA 1
ATOM 1519 C C . SER B 1 45 ? 64.367 16.436 29.399 1.00 41.57 455 SER B C 1
ATOM 1520 O O . SER B 1 45 ? 63.374 16.972 29.890 1.00 40.19 455 SER B O 1
ATOM 1523 N N . TYR B 1 46 ? 64.304 15.326 28.672 1.00 40.82 456 TYR B N 1
ATOM 1524 C CA . TYR B 1 46 ? 63.033 14.671 28.390 1.00 32.07 456 TYR B CA 1
ATOM 1525 C C . TYR B 1 46 ? 62.830 13.454 29.284 1.00 30.06 456 TYR B C 1
ATOM 1526 O O . TYR B 1 46 ? 62.385 12.400 28.829 1.00 30.12 456 TYR B O 1
ATOM 1535 N N . TYR B 1 47 ? 63.165 13.612 30.560 1.00 28.82 457 TYR B N 1
ATOM 1536 C CA . TYR B 1 47 ? 62.926 12.577 31.557 1.00 31.97 457 TYR B CA 1
ATOM 1537 C C . TYR B 1 47 ? 62.792 13.199 32.943 1.00 25.36 457 TYR B C 1
ATOM 1538 O O . TYR B 1 47 ? 63.239 14.322 33.173 1.00 32.50 457 TYR B O 1
ATOM 1547 N N . ALA B 1 48 ? 62.171 12.466 33.860 1.00 24.96 458 ALA B N 1
ATOM 1548 C CA . ALA B 1 48 ? 61.981 12.946 35.223 1.00 24.15 458 ALA B CA 1
ATOM 1549 C C . ALA B 1 48 ? 61.920 11.782 36.204 1.00 26.39 458 ALA B C 1
ATOM 1550 O O . ALA B 1 48 ? 61.447 10.697 35.866 1.00 24.97 458 ALA B O 1
ATOM 1552 N N . ILE B 1 49 ? 62.403 12.012 37.421 1.00 25.72 459 ILE B N 1
ATOM 1553 C CA . ILE B 1 49 ? 62.380 10.981 38.450 1.00 26.32 459 ILE B CA 1
ATOM 1554 C C . ILE B 1 49 ? 61.968 11.572 39.797 1.00 28.99 459 ILE B C 1
ATOM 1555 O O . ILE B 1 49 ? 62.243 12.737 40.091 1.00 29.78 459 ILE B O 1
ATOM 1560 N N . ASN B 1 50 ? 61.285 10.763 40.602 1.00 23.62 460 ASN B N 1
ATOM 1561 C CA . ASN B 1 50 ? 60.837 11.177 41.924 1.00 20.98 460 ASN B CA 1
ATOM 1562 C C . ASN B 1 50 ? 60.462 9.955 42.754 1.00 26.35 460 ASN B C 1
ATOM 1563 O O . ASN B 1 50 ? 60.340 8.852 42.222 1.00 25.88 460 ASN B O 1
ATOM 1568 N N . THR B 1 51 ? 60.280 10.152 44.055 1.00 31.20 461 THR B N 1
ATOM 1569 C CA . THR B 1 51 ? 59.917 9.056 44.944 1.00 28.03 461 THR B CA 1
ATOM 1570 C C . THR B 1 51 ? 58.416 8.790 44.924 1.00 28.07 461 THR B C 1
ATOM 1571 O O . THR B 1 51 ? 57.608 9.718 44.967 1.00 32.68 461 THR B O 1
ATOM 1575 N N . VAL B 1 52 ? 58.053 7.514 44.850 1.00 24.97 462 VAL B N 1
ATOM 1576 C CA . VAL B 1 52 ? 56.655 7.098 44.887 1.00 26.42 462 VAL B CA 1
ATOM 1577 C C . VAL B 1 52 ? 56.474 5.999 45.929 1.00 29.76 462 VAL B C 1
ATOM 1578 O O . VAL B 1 52 ? 57.228 5.027 45.950 1.00 27.07 462 VAL B O 1
ATOM 1582 N N . TYR B 1 53 ? 55.476 6.154 46.793 1.00 28.49 463 TYR B N 1
ATOM 1583 C CA . TYR B 1 53 ? 55.259 5.197 47.872 1.00 31.75 463 TYR B CA 1
ATOM 1584 C C . TYR B 1 53 ? 54.142 4.205 47.573 1.00 29.86 463 TYR B C 1
ATOM 1585 O O . TYR B 1 53 ? 52.985 4.582 47.385 1.00 30.74 463 TYR B O 1
ATOM 1594 N N . VAL B 1 54 ? 54.513 2.930 47.522 1.00 31.00 464 VAL B N 1
ATOM 1595 C CA . VAL B 1 54 ? 53.559 1.840 47.371 1.00 35.09 464 VAL B CA 1
ATOM 1596 C C . VAL B 1 54 ? 53.818 0.804 48.459 1.00 35.02 464 VAL B C 1
ATOM 1597 O O . VAL B 1 54 ? 54.970 0.455 48.723 1.00 38.87 464 VAL B O 1
ATOM 1601 N N . TYR B 1 55 ? 52.745 0.329 49.089 1.00 34.30 465 TYR B N 1
ATOM 1602 C CA . TYR B 1 55 ? 52.830 -0.644 50.179 1.00 43.19 465 TYR B CA 1
ATOM 1603 C C . TYR B 1 55 ? 53.679 -0.130 51.339 1.00 41.39 465 TYR B C 1
ATOM 1604 O O . TYR B 1 55 ? 54.339 -0.908 52.027 1.00 44.92 465 TYR B O 1
ATOM 1613 N N . GLY B 1 56 ? 53.663 1.183 51.547 1.00 41.74 466 GLY B N 1
ATOM 1614 C CA . GLY B 1 56 ? 54.401 1.794 52.637 1.00 46.64 466 GLY B CA 1
ATOM 1615 C C . GLY B 1 56 ? 55.905 1.779 52.441 1.00 45.90 466 GLY B C 1
ATOM 1616 O O . GLY B 1 56 ? 56.663 1.938 53.398 1.00 52.60 466 GLY B O 1
ATOM 1617 N N . GLN B 1 57 ? 56.341 1.588 51.200 1.00 37.62 467 GLN B N 1
ATOM 1618 C CA . GLN B 1 57 ? 57.766 1.568 50.887 1.00 37.01 467 GLN B CA 1
ATOM 1619 C C . GLN B 1 57 ? 58.109 2.594 49.813 1.00 35.14 467 GLN B C 1
ATOM 1620 O O . GLN B 1 57 ? 57.322 2.834 48.898 1.00 31.40 467 GLN B O 1
ATOM 1626 N N . GLU B 1 58 ? 59.288 3.195 49.930 1.00 33.72 468 GLU B N 1
ATOM 1627 C CA . GLU B 1 58 ? 59.717 4.225 48.991 1.00 29.96 468 GLU B CA 1
ATOM 1628 C C . GLU B 1 58 ? 60.307 3.625 47.720 1.00 29.87 468 GLU B C 1
ATOM 1629 O O . GLU B 1 58 ? 61.254 2.840 47.772 1.00 28.48 468 GLU B O 1
ATOM 1635 N N . LYS B 1 59 ? 59.740 4.004 46.580 1.00 29.10 469 LYS B N 1
ATOM 1636 C CA . LYS B 1 59 ? 60.244 3.561 45.287 1.00 28.11 469 LYS B CA 1
ATOM 1637 C C . LYS B 1 59 ? 60.661 4.762 44.448 1.00 27.93 469 LYS B C 1
ATOM 1638 O O . LYS B 1 59 ? 60.221 5.883 44.697 1.00 28.74 469 LYS B O 1
ATOM 1644 N N . TYR B 1 60 ? 61.513 4.525 43.457 1.00 27.52 470 TYR B N 1
ATOM 1645 C CA . TYR B 1 60 ? 61.879 5.567 42.507 1.00 22.93 470 TYR B CA 1
ATOM 1646 C C . TYR B 1 60 ? 61.240 5.291 41.152 1.00 25.97 470 TYR B C 1
ATOM 1647 O O . TYR B 1 60 ? 61.444 4.229 40.565 1.00 23.41 470 TYR B O 1
ATOM 1656 N N . LEU B 1 61 ? 60.457 6.248 40.665 1.00 23.57 471 LEU B N 1
ATOM 1657 C CA . LEU B 1 61 ? 59.805 6.106 39.369 1.00 21.81 471 LEU B CA 1
ATOM 1658 C C . LEU B 1 61 ? 60.437 7.028 38.335 1.00 23.21 471 LEU B C 1
ATOM 1659 O O . LEU B 1 61 ? 60.431 8.249 38.490 1.00 23.02 471 LEU B O 1
ATOM 1664 N N . LEU B 1 62 ? 60.986 6.434 37.282 1.00 23.55 472 LEU B N 1
ATOM 1665 C CA . LEU B 1 62 ? 61.582 7.199 36.195 1.00 26.68 472 LEU B CA 1
ATOM 1666 C C . LEU B 1 62 ? 60.644 7.268 34.995 1.00 19.63 472 LEU B C 1
ATOM 1667 O O . LEU B 1 62 ? 60.287 6.243 34.415 1.00 21.80 472 LEU B O 1
ATOM 1672 N N . LEU B 1 63 ? 60.245 8.482 34.631 1.00 20.45 473 LEU B N 1
ATOM 1673 C CA . LEU B 1 63 ? 59.408 8.692 33.457 1.00 19.51 473 LEU B CA 1
ATOM 1674 C C . LEU B 1 63 ? 60.262 9.093 32.261 1.00 24.15 473 LEU B C 1
ATOM 1675 O O . LEU B 1 63 ? 61.042 10.042 32.336 1.00 21.72 473 LEU B O 1
ATOM 1680 N N . HIS B 1 64 ? 60.113 8.365 31.161 1.00 20.88 474 HIS B N 1
ATOM 1681 C CA . HIS B 1 64 ? 60.863 8.658 29.947 1.00 23.67 474 HIS B CA 1
ATOM 1682 C C . HIS B 1 64 ? 59.930 9.138 28.842 1.00 27.70 474 HIS B C 1
ATOM 1683 O O . HIS B 1 64 ? 59.058 8.397 28.386 1.00 22.26 474 HIS B O 1
ATOM 1690 N N . ASP B 1 65 ? 60.116 10.385 28.421 1.00 28.26 475 ASP B N 1
ATOM 1691 C CA . ASP B 1 65 ? 59.286 10.981 27.381 1.00 26.92 475 ASP B CA 1
ATOM 1692 C C . ASP B 1 65 ? 59.613 10.377 26.020 1.00 26.64 475 ASP B C 1
ATOM 1693 O O . ASP B 1 65 ? 60.743 10.472 25.541 1.00 26.18 475 ASP B O 1
ATOM 1698 N N . ILE B 1 66 ? 58.613 9.756 25.403 1.00 21.75 476 ILE B N 1
ATOM 1699 C CA . ILE B 1 66 ? 58.756 9.219 24.056 1.00 21.38 476 ILE B CA 1
ATOM 1700 C C . ILE B 1 66 ? 58.089 10.147 23.048 1.00 18.78 476 ILE B C 1
ATOM 1701 O O . ILE B 1 66 ? 56.867 10.301 23.050 1.00 18.31 476 ILE B O 1
ATOM 1706 N N . SER B 1 67 ? 58.894 10.770 22.194 1.00 19.25 477 SER B N 1
ATOM 1707 C CA . SER B 1 67 ? 58.373 11.675 21.175 1.00 18.80 477 SER B CA 1
ATOM 1708 C C . SER B 1 67 ? 57.496 10.925 20.181 1.00 21.34 477 SER B C 1
ATOM 1709 O O . SER B 1 67 ? 57.744 9.755 19.884 1.00 20.34 477 SER B O 1
ATOM 1712 N N . GLU B 1 68 ? 56.466 11.599 19.676 1.00 19.79 478 GLU B N 1
ATOM 1713 C CA . GLU B 1 68 ? 55.569 11.002 18.693 1.00 19.86 478 GLU B CA 1
ATOM 1714 C C . GLU B 1 68 ? 56.337 10.617 17.435 1.00 21.43 478 GLU B C 1
ATOM 1715 O O . GLU B 1 68 ? 57.058 11.434 16.863 1.00 22.55 478 GLU B O 1
ATOM 1721 N N . SER B 1 69 ? 56.185 9.367 17.013 1.00 20.90 479 SER B N 1
ATOM 1722 C CA . SER B 1 69 ? 56.914 8.862 15.858 1.00 25.29 479 SER B CA 1
ATOM 1723 C C . SER B 1 69 ? 56.169 7.720 15.178 1.00 24.07 479 SER B C 1
ATOM 1724 O O . SER B 1 69 ? 55.190 7.199 15.712 1.00 26.08 479 SER B O 1
ATOM 1727 N N . GLU B 1 70 ? 56.644 7.337 13.997 1.00 20.21 480 GLU B N 1
ATOM 1728 C CA . GLU B 1 70 ? 56.025 6.268 13.221 1.00 23.85 480 GLU B CA 1
ATOM 1729 C C . GLU B 1 70 ? 56.158 4.917 13.910 1.00 24.42 480 GLU B C 1
ATOM 1730 O O . GLU B 1 70 ? 55.287 4.057 13.785 1.00 31.95 480 GLU B O 1
ATOM 1736 N N . PHE B 1 71 ? 57.254 4.738 14.638 1.00 23.40 481 PHE B N 1
ATOM 1737 C CA . PHE B 1 71 ? 57.538 3.467 15.289 1.00 23.60 481 PHE B CA 1
ATOM 1738 C C . PHE B 1 71 ? 58.538 3.640 16.423 1.00 23.85 481 PHE B C 1
ATOM 1739 O O . PHE B 1 71 ? 59.212 4.665 16.521 1.00 23.26 481 PHE B O 1
ATOM 1747 N N . LEU B 1 72 ? 58.628 2.629 17.280 1.00 21.38 482 LEU B N 1
ATOM 1748 C CA . LEU B 1 72 ? 59.593 2.637 18.368 1.00 22.07 482 LEU B CA 1
ATOM 1749 C C . LEU B 1 72 ? 60.694 1.619 18.100 1.00 27.64 482 LEU B C 1
ATOM 1750 O O . LEU B 1 72 ? 60.418 0.486 17.707 1.00 24.25 482 LEU B O 1
ATOM 1755 N N . THR B 1 73 ? 61.941 2.028 18.307 1.00 22.10 483 THR B N 1
ATOM 1756 C CA . THR B 1 73 ? 63.070 1.126 18.126 1.00 25.80 483 THR B CA 1
ATOM 1757 C C . THR B 1 73 ? 63.143 0.136 19.279 1.00 27.78 483 THR B C 1
ATOM 1758 O O . THR B 1 73 ? 62.400 0.250 20.254 1.00 22.96 483 THR B O 1
ATOM 1762 N N . GLU B 1 74 ? 64.048 -0.830 19.166 1.00 28.13 484 GLU B N 1
ATOM 1763 C CA . GLU B 1 74 ? 64.200 -1.869 20.177 1.00 39.75 484 GLU B CA 1
ATOM 1764 C C . GLU B 1 74 ? 64.645 -1.288 21.518 1.00 33.28 484 GLU B C 1
ATOM 1765 O O . GLU B 1 74 ? 64.343 -1.841 22.575 1.00 36.39 484 GLU B O 1
ATOM 1771 N N . ALA B 1 75 ? 65.357 -0.167 21.467 1.00 25.76 485 ALA B N 1
ATOM 1772 C CA . ALA B 1 75 ? 65.857 0.481 22.674 1.00 27.37 485 ALA B CA 1
ATOM 1773 C C . ALA B 1 75 ? 64.760 1.263 23.392 1.00 26.90 485 ALA B C 1
ATOM 1774 O O . ALA B 1 75 ? 64.842 1.496 24.598 1.00 30.36 485 ALA B O 1
ATOM 1776 N N . GLU B 1 76 ? 63.736 1.665 22.648 1.00 23.21 486 GLU B N 1
ATOM 1777 C CA . GLU B 1 76 ? 62.638 2.444 23.211 1.00 23.42 486 GLU B CA 1
ATOM 1778 C C . GLU B 1 76 ? 61.546 1.555 23.799 1.00 27.45 486 GLU B C 1
ATOM 1779 O O . GLU B 1 76 ? 60.637 2.039 24.473 1.00 27.16 486 GLU B O 1
ATOM 1785 N N . ILE B 1 77 ? 61.639 0.255 23.540 1.00 29.05 487 ILE B N 1
ATOM 1786 C CA . ILE B 1 77 ? 60.618 -0.685 23.987 1.00 29.37 487 ILE B CA 1
ATOM 1787 C C . ILE B 1 77 ? 60.812 -1.097 25.442 1.00 33.98 487 ILE B C 1
ATOM 1788 O O . ILE B 1 77 ? 59.851 -1.164 26.208 1.00 36.17 487 ILE B O 1
ATOM 1793 N N . ILE B 1 78 ? 62.058 -1.363 25.822 1.00 29.87 488 ILE B N 1
ATOM 1794 C CA . ILE B 1 78 ? 62.338 -1.918 27.141 1.00 32.31 488 ILE B CA 1
ATOM 1795 C C . ILE B 1 78 ? 62.043 -0.931 28.272 1.00 37.62 488 ILE B C 1
ATOM 1796 O O . ILE B 1 78 ? 62.565 0.185 28.312 1.00 34.59 488 ILE B O 1
ATOM 1801 N N . CYS B 1 79 ? 61.170 -1.365 29.175 1.00 33.54 489 CYS B N 1
ATOM 1802 C CA . CYS B 1 79 ? 60.810 -0.613 30.370 1.00 32.44 489 CYS B CA 1
ATOM 1803 C C . CYS B 1 79 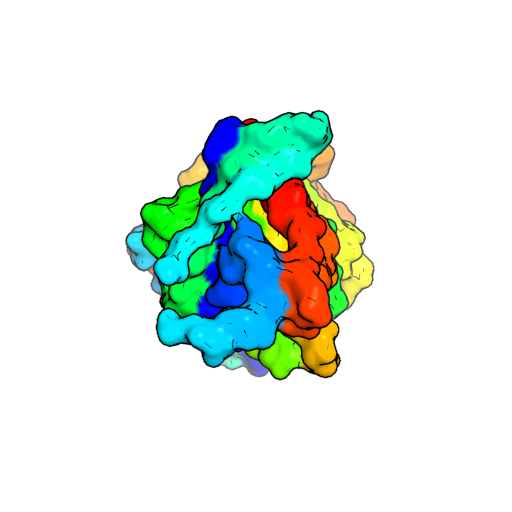? 59.975 -1.513 31.273 1.00 24.81 489 CYS B C 1
ATOM 1804 O O . CYS B 1 79 ? 59.657 -2.644 30.906 1.00 28.60 489 CYS B O 1
ATOM 1807 N N . ASP B 1 80 ? 59.618 -1.012 32.449 1.00 22.85 490 ASP B N 1
ATOM 1808 C CA . ASP B 1 80 ? 58.883 -1.813 33.419 1.00 20.55 490 ASP B CA 1
ATOM 1809 C C . ASP B 1 80 ? 57.376 -1.622 33.279 1.00 21.01 490 ASP B C 1
ATOM 1810 O O . ASP B 1 80 ? 56.595 -2.504 33.635 1.00 20.63 490 ASP B O 1
ATOM 1815 N N . VAL B 1 81 ? 56.977 -0.469 32.753 1.00 23.21 491 VAL B N 1
ATOM 1816 C CA . VAL B 1 81 ? 55.565 -0.157 32.558 1.00 18.55 491 VAL B CA 1
ATOM 1817 C C . VAL B 1 81 ? 55.419 0.954 31.516 1.00 23.28 491 VAL B C 1
ATOM 1818 O O . VAL B 1 81 ? 56.284 1.822 31.396 1.00 25.03 491 VAL B O 1
ATOM 1822 N N . VAL B 1 82 ? 54.336 0.911 30.746 1.00 14.76 492 VAL B N 1
ATOM 1823 C CA . VAL B 1 82 ? 54.091 1.908 29.711 1.00 18.13 492 VAL B CA 1
ATOM 1824 C C . VAL B 1 82 ? 52.879 2.770 30.051 1.00 21.02 492 VAL B C 1
ATOM 1825 O O . VAL B 1 82 ? 51.828 2.256 30.433 1.00 20.14 492 VAL B O 1
ATOM 1829 N N . CYS B 1 83 ? 53.038 4.083 29.916 1.00 20.64 493 CYS B N 1
ATOM 1830 C CA . CYS B 1 83 ? 51.947 5.019 30.157 1.00 18.70 493 CYS B CA 1
ATOM 1831 C C . CYS B 1 83 ? 51.468 5.646 28.850 1.00 20.04 493 CYS B C 1
ATOM 1832 O O . CYS B 1 83 ? 52.096 6.564 28.324 1.00 17.41 493 CYS B O 1
ATOM 1835 N N . LEU B 1 84 ? 50.354 5.141 28.330 1.00 20.56 494 LEU B N 1
ATOM 1836 C CA . LEU B 1 84 ? 49.786 5.652 27.087 1.00 18.96 494 LEU B CA 1
ATOM 1837 C C . LEU B 1 84 ? 48.898 6.862 27.354 1.00 14.93 494 LEU B C 1
ATOM 1838 O O . LEU B 1 84 ? 47.814 6.736 27.922 1.00 17.43 494 LEU B O 1
ATOM 1843 N N . VAL B 1 85 ? 49.364 8.035 26.937 1.00 17.00 495 VAL B N 1
ATOM 1844 C CA . VAL B 1 85 ? 48.666 9.283 27.221 1.00 16.75 495 VAL B CA 1
ATOM 1845 C C . VAL B 1 85 ? 47.979 9.861 25.987 1.00 20.22 495 VAL B C 1
ATOM 1846 O O . VAL B 1 85 ? 48.603 10.024 24.939 1.00 19.27 495 VAL B O 1
ATOM 1850 N N . TYR B 1 86 ? 46.694 10.174 26.116 1.00 20.39 496 TYR B N 1
ATOM 1851 C CA . TYR B 1 86 ? 45.983 10.872 25.053 1.00 23.18 496 TYR B CA 1
ATOM 1852 C C . TYR B 1 86 ? 45.274 12.105 25.604 1.00 20.49 496 TYR B C 1
ATOM 1853 O O . TYR B 1 86 ? 44.997 12.194 26.800 1.00 22.45 496 TYR B O 1
ATOM 1862 N N . ASP B 1 87 ? 44.994 13.057 24.721 1.00 22.50 497 ASP B N 1
ATOM 1863 C CA . ASP B 1 87 ? 44.357 14.310 25.108 1.00 20.60 497 ASP B CA 1
ATOM 1864 C C . ASP B 1 87 ? 42.857 14.256 24.833 1.00 21.16 497 ASP B C 1
ATOM 1865 O O . ASP B 1 87 ? 42.432 14.006 23.706 1.00 21.07 497 ASP B O 1
ATOM 1870 N N . VAL B 1 88 ? 42.060 14.501 25.869 1.00 22.37 498 VAL B N 1
ATOM 1871 C CA . VAL B 1 88 ? 40.608 14.405 25.757 1.00 28.54 498 VAL B CA 1
ATOM 1872 C C . VAL B 1 88 ? 40.018 15.518 24.895 1.00 26.13 498 VAL B C 1
ATOM 1873 O O . VAL B 1 88 ? 38.862 15.440 24.483 1.00 28.07 498 VAL B O 1
ATOM 1877 N N . SER B 1 89 ? 40.811 16.552 24.629 1.00 25.00 499 SER B N 1
ATOM 1878 C CA . SER B 1 89 ? 40.372 17.647 23.770 1.00 26.79 499 SER B CA 1
ATOM 1879 C C . SER B 1 89 ? 40.859 17.435 22.340 1.00 24.09 499 SER B C 1
ATOM 1880 O O . SER B 1 89 ? 40.420 18.116 21.414 1.00 26.83 499 SER B O 1
ATOM 1883 N N . ASN B 1 90 ? 41.773 16.485 22.172 1.00 24.51 500 ASN B N 1
ATOM 1884 C CA . ASN B 1 90 ? 42.300 16.140 20.857 1.00 23.81 500 ASN B CA 1
ATOM 1885 C C . ASN B 1 90 ? 41.674 14.842 20.355 1.00 21.50 500 ASN B C 1
ATOM 1886 O O . ASN B 1 90 ? 41.972 13.766 20.871 1.00 23.13 500 ASN B O 1
ATOM 1891 N N . PRO B 1 91 ? 40.805 14.943 19.337 1.00 26.12 501 PRO B N 1
ATOM 1892 C CA . PRO B 1 91 ? 40.072 13.790 18.799 1.00 24.98 501 PRO B CA 1
ATOM 1893 C C . PRO B 1 91 ? 40.954 12.822 18.011 1.00 25.78 501 PRO B C 1
ATOM 1894 O O . PRO B 1 91 ? 40.490 11.747 17.632 1.00 23.45 501 PRO B O 1
ATOM 1898 N N . LYS B 1 92 ? 42.206 13.200 17.769 1.00 21.62 502 LYS B N 1
ATOM 1899 C CA . LYS B 1 92 ? 43.125 12.350 17.018 1.00 22.43 502 LYS B CA 1
ATOM 1900 C C . LYS B 1 92 ? 44.260 11.833 17.897 1.00 23.94 502 LYS B C 1
ATOM 1901 O O . LYS B 1 92 ? 45.243 11.287 17.395 1.00 24.68 502 LYS B O 1
ATOM 1907 N N . SER B 1 93 ? 44.118 11.997 19.208 1.00 20.76 503 SER B N 1
ATOM 1908 C CA . SER B 1 93 ? 45.192 11.659 20.136 1.00 20.18 503 SER B CA 1
ATOM 1909 C C . SER B 1 93 ? 45.204 10.183 20.530 1.00 17.37 503 SER B C 1
ATOM 1910 O O . SER B 1 93 ? 46.270 9.580 20.649 1.00 19.84 503 SER B O 1
ATOM 1913 N N . PHE B 1 94 ? 44.026 9.599 20.732 1.00 19.38 504 PHE B N 1
ATOM 1914 C CA . PHE B 1 94 ? 43.949 8.220 21.209 1.00 20.53 504 PHE B CA 1
ATOM 1915 C C . PHE B 1 94 ? 44.305 7.199 20.131 1.00 18.24 504 PHE B C 1
ATOM 1916 O O . PHE B 1 94 ? 44.776 6.104 20.443 1.00 16.96 504 PHE B O 1
ATOM 1924 N N . GLU B 1 95 ? 44.074 7.555 18.871 1.00 16.88 505 GLU B N 1
ATOM 1925 C CA . GLU B 1 95 ? 44.365 6.660 17.753 1.00 23.05 505 GLU B CA 1
ATOM 1926 C C . GLU B 1 95 ? 45.840 6.270 17.742 1.00 21.11 505 GLU B C 1
ATOM 1927 O O . GLU B 1 95 ? 46.191 5.132 17.426 1.00 19.84 505 GLU B O 1
ATOM 1933 N N . TYR B 1 96 ? 46.698 7.222 18.090 1.00 15.41 506 TYR B N 1
ATOM 1934 C CA . TYR B 1 96 ? 48.134 6.982 18.144 1.00 22.95 506 TYR B CA 1
ATOM 1935 C C . TYR B 1 96 ? 48.495 6.017 19.266 1.00 15.99 506 TYR B C 1
ATOM 1936 O O . TYR B 1 96 ? 49.326 5.128 19.085 1.00 19.45 506 TYR B O 1
ATOM 1945 N N . CYS B 1 97 ? 47.869 6.201 20.425 1.00 14.21 507 CYS B N 1
ATOM 1946 C CA . CYS B 1 97 ? 48.089 5.315 21.564 1.00 16.86 507 CYS B CA 1
ATOM 1947 C C . CYS B 1 97 ? 47.719 3.879 21.219 1.00 17.17 507 CYS B C 1
ATOM 1948 O O . CYS B 1 97 ? 48.457 2.945 21.534 1.00 17.90 507 CYS B O 1
ATOM 1951 N N . ALA B 1 98 ? 46.573 3.713 20.567 1.00 17.06 508 ALA B N 1
ATOM 1952 C CA . ALA B 1 98 ? 46.099 2.394 20.167 1.00 19.62 508 ALA B CA 1
ATOM 1953 C C . ALA B 1 98 ? 47.035 1.759 19.146 1.00 18.52 508 ALA B C 1
ATOM 1954 O O . ALA B 1 98 ? 47.301 0.558 19.201 1.00 18.34 508 ALA B O 1
ATOM 1956 N N . ARG B 1 99 ? 47.534 2.571 18.219 1.00 15.83 509 ARG B N 1
ATOM 1957 C CA . ARG B 1 99 ? 48.430 2.084 17.175 1.00 20.27 509 ARG B CA 1
ATOM 1958 C C . ARG B 1 99 ? 49.760 1.610 17.754 1.00 20.13 509 ARG B C 1
ATOM 1959 O O . ARG B 1 99 ? 50.227 0.517 17.436 1.00 18.35 509 ARG B O 1
ATOM 1967 N N . ILE B 1 100 ? 50.364 2.436 18.603 1.00 20.98 510 ILE B N 1
ATOM 1968 C CA . ILE B 1 100 ? 51.637 2.099 19.233 1.00 17.65 510 ILE B CA 1
ATOM 1969 C C . ILE B 1 100 ? 51.498 0.866 20.125 1.00 18.69 510 ILE B C 1
ATOM 1970 O O . ILE B 1 100 ? 52.399 0.028 20.186 1.00 20.98 510 ILE B O 1
ATOM 1975 N N . PHE B 1 101 ? 50.360 0.756 20.804 1.00 18.59 511 PHE B N 1
ATOM 1976 C CA . PHE B 1 101 ? 50.091 -0.385 21.674 1.00 20.69 511 PHE B CA 1
ATOM 1977 C C . PHE B 1 101 ? 50.077 -1.696 20.894 1.00 18.99 511 PHE B C 1
ATOM 1978 O O . PHE B 1 101 ? 50.757 -2.653 21.263 1.00 19.33 511 PHE B O 1
ATOM 1986 N N . LYS B 1 102 ? 49.297 -1.733 19.818 1.00 18.82 512 LYS B N 1
ATOM 1987 C CA . LYS B 1 102 ? 49.200 -2.921 18.977 1.00 25.48 512 LYS B CA 1
ATOM 1988 C C . LYS B 1 102 ? 50.534 -3.255 18.323 1.00 21.68 512 LYS B C 1
ATOM 1989 O O . LYS B 1 102 ? 50.857 -4.420 18.094 1.00 28.77 512 LYS B O 1
ATOM 1995 N N . GLN B 1 103 ? 51.305 -2.215 18.029 1.00 22.66 513 GLN B N 1
ATOM 1996 C CA . GLN B 1 103 ? 52.526 -2.350 17.250 1.00 20.59 513 GLN B CA 1
ATOM 1997 C C . GLN B 1 103 ? 53.710 -2.842 18.079 1.00 27.59 513 GLN B C 1
ATOM 1998 O O . GLN B 1 103 ? 54.622 -3.474 17.547 1.00 26.82 513 GLN B O 1
ATOM 2004 N N . HIS B 1 104 ? 53.696 -2.567 19.380 1.00 22.71 514 HIS B N 1
ATOM 2005 C CA . HIS B 1 104 ? 54.880 -2.820 20.194 1.00 24.21 514 HIS B CA 1
ATOM 2006 C C . HIS B 1 104 ? 54.625 -3.495 21.541 1.00 24.44 514 HIS B C 1
ATOM 2007 O O . HIS B 1 104 ? 55.479 -4.232 22.034 1.00 26.58 514 HIS B O 1
ATOM 2014 N N . PHE B 1 105 ? 53.466 -3.251 22.143 1.00 21.55 515 PHE B N 1
ATOM 2015 C CA . PHE B 1 105 ? 53.247 -3.706 23.513 1.00 23.10 515 PHE B CA 1
ATOM 2016 C C . PHE B 1 105 ? 52.092 -4.692 23.691 1.00 22.84 515 PHE B C 1
ATOM 2017 O O . PHE B 1 105 ? 51.876 -5.195 24.794 1.00 23.55 515 PHE B O 1
ATOM 2025 N N . MET B 1 106 ? 51.356 -4.970 22.619 1.00 21.93 516 MET B N 1
ATOM 2026 C CA . MET B 1 106 ? 50.219 -5.876 22.707 1.00 25.42 516 MET B CA 1
ATOM 2027 C C . MET B 1 106 ? 50.690 -7.296 23.015 1.00 26.52 516 MET B C 1
ATOM 2028 O O . MET B 1 106 ? 50.039 -8.014 23.773 1.00 31.69 516 MET B O 1
ATOM 2033 N N . ASP B 1 107 ? 51.817 -7.694 22.424 1.00 28.49 517 ASP B N 1
ATOM 2034 C CA . ASP B 1 107 ? 52.416 -8.996 22.708 1.00 38.58 517 ASP B CA 1
ATOM 2035 C C . ASP B 1 107 ? 53.747 -8.764 23.410 1.00 43.18 517 ASP B C 1
ATOM 2036 O O . ASP B 1 107 ? 54.823 -8.943 22.829 1.00 52.90 517 ASP B O 1
ATOM 2041 N N . SER B 1 108 ? 53.665 -8.327 24.662 1.00 39.09 518 SER B N 1
ATOM 2042 C CA . SER B 1 108 ? 54.857 -8.108 25.486 1.00 36.39 518 SER B CA 1
ATOM 2043 C C . SER B 1 108 ? 54.533 -8.383 26.956 1.00 31.52 518 SER B C 1
ATOM 2044 O O . SER B 1 108 ? 53.369 -8.506 27.339 1.00 39.13 518 SER B O 1
ATOM 2047 N N . ARG B 1 109 ? 55.569 -8.494 27.778 1.00 36.86 519 ARG B N 1
ATOM 2048 C CA . ARG B 1 109 ? 55.377 -8.739 29.202 1.00 42.81 519 ARG B CA 1
ATOM 2049 C C . ARG B 1 109 ? 55.125 -7.427 29.935 1.00 39.15 519 ARG B C 1
ATOM 2050 O O . ARG B 1 109 ? 54.859 -7.413 31.136 1.00 42.02 519 ARG B O 1
ATOM 2058 N N . ILE B 1 110 ? 55.209 -6.326 29.196 1.00 31.70 520 ILE B N 1
ATOM 2059 C CA . ILE B 1 110 ? 55.088 -4.994 29.776 1.00 28.12 520 ILE B CA 1
ATOM 2060 C C . ILE B 1 110 ? 53.634 -4.547 29.889 1.00 24.62 520 ILE B C 1
ATOM 2061 O O . ILE B 1 110 ? 52.930 -4.450 28.885 1.00 26.79 520 ILE B O 1
ATOM 2066 N N . PRO B 1 111 ? 53.180 -4.271 31.121 1.00 24.05 521 PRO B N 1
ATOM 2067 C CA . PRO B 1 111 ? 51.819 -3.781 31.358 1.00 24.16 521 PRO B CA 1
ATOM 2068 C C . PRO B 1 111 ? 51.652 -2.337 30.893 1.00 25.27 521 PRO B C 1
ATOM 2069 O O . PRO B 1 111 ? 52.610 -1.565 30.938 1.00 19.39 521 PRO B O 1
ATOM 2073 N N . CYS B 1 112 ? 50.450 -1.983 30.452 1.00 20.33 522 CYS B N 1
ATOM 2074 C CA . CYS B 1 112 ? 50.191 -0.641 29.944 1.00 23.96 522 CYS B CA 1
ATOM 2075 C C . CYS B 1 112 ? 49.041 0.038 30.676 1.00 26.00 522 CYS B C 1
ATOM 2076 O O . CYS B 1 112 ? 48.037 -0.595 31.004 1.00 23.34 522 CYS B O 1
ATOM 2079 N N . LEU B 1 113 ? 49.197 1.333 30.927 1.00 18.09 523 LEU B N 1
ATOM 2080 C CA . LEU B 1 113 ? 48.143 2.128 31.540 1.00 22.44 523 LEU B CA 1
ATOM 2081 C C . LEU B 1 113 ? 47.766 3.289 30.628 1.00 21.65 523 LEU B C 1
ATOM 2082 O O . LEU B 1 113 ? 48.622 4.079 30.229 1.00 22.44 523 LEU B O 1
ATOM 2087 N N . ILE B 1 114 ? 46.484 3.384 30.293 1.00 18.35 524 ILE B N 1
ATOM 2088 C CA . ILE B 1 114 ? 46.003 4.474 29.455 1.00 18.05 524 ILE B CA 1
ATOM 2089 C C . ILE B 1 114 ? 45.537 5.645 30.315 1.00 20.65 524 ILE B C 1
ATOM 2090 O O . ILE B 1 114 ? 44.704 5.483 31.206 1.00 19.22 524 ILE B O 1
ATOM 2095 N N . VAL B 1 115 ? 46.089 6.823 30.044 1.00 20.51 525 VAL B N 1
ATOM 2096 C CA . VAL B 1 115 ? 45.775 8.014 30.822 1.00 19.79 525 VAL B CA 1
ATOM 2097 C C . VAL B 1 115 ? 45.086 9.078 29.973 1.00 19.53 525 VAL B C 1
ATOM 2098 O O . VAL B 1 115 ? 45.612 9.504 28.945 1.00 19.79 525 VAL B O 1
ATOM 2102 N N . ALA B 1 116 ? 43.903 9.499 30.410 1.00 17.33 526 ALA B N 1
ATOM 2103 C CA . ALA B 1 116 ? 43.175 10.573 29.746 1.00 18.51 526 ALA B CA 1
ATOM 2104 C C . ALA B 1 116 ? 43.590 11.924 30.321 1.00 21.59 526 ALA B C 1
ATOM 2105 O O . ALA B 1 116 ? 43.012 12.395 31.301 1.00 20.80 526 ALA B O 1
ATOM 2107 N N . ALA B 1 117 ? 44.594 12.541 29.706 1.00 22.92 527 ALA B N 1
ATOM 2108 C CA . ALA B 1 117 ? 45.163 13.784 30.217 1.00 22.28 527 ALA B CA 1
ATOM 2109 C C . ALA B 1 117 ? 44.312 15.000 29.865 1.00 22.13 527 ALA B C 1
ATOM 2110 O O . ALA B 1 117 ? 43.392 14.912 29.051 1.00 20.59 527 ALA B O 1
ATOM 2112 N N . LYS B 1 118 ? 44.642 16.132 30.486 1.00 23.22 528 LYS B N 1
ATOM 2113 C CA . LYS B 1 118 ? 43.920 17.390 30.303 1.00 23.66 528 LYS B CA 1
ATOM 2114 C C . LYS B 1 118 ? 42.429 17.227 30.577 1.00 24.40 528 LYS B C 1
ATOM 2115 O O . LYS B 1 118 ? 41.595 17.792 29.871 1.00 31.12 528 LYS B O 1
ATOM 2121 N N . SER B 1 119 ? 42.103 16.462 31.614 1.00 24.00 529 SER B N 1
ATOM 2122 C CA . SER B 1 119 ? 40.715 16.157 31.944 1.00 29.44 529 SER B CA 1
ATOM 2123 C C . SER B 1 119 ? 39.952 17.378 32.458 1.00 29.84 529 SER B C 1
ATOM 2124 O O . SER B 1 119 ? 38.750 17.304 32.708 1.00 34.45 529 SER B O 1
ATOM 2127 N N . ASP B 1 120 ? 40.652 18.497 32.617 1.00 33.18 530 ASP B N 1
ATOM 2128 C CA . ASP B 1 120 ? 40.021 19.735 33.053 1.00 35.85 530 ASP B CA 1
ATOM 2129 C C . ASP B 1 120 ? 39.327 20.447 31.879 1.00 33.84 530 ASP B C 1
ATOM 2130 O O . ASP B 1 120 ? 38.535 21.356 32.094 1.00 33.82 530 ASP B O 1
ATOM 2135 N N . LEU B 1 121 ? 39.625 20.026 30.649 1.00 36.80 531 LEU B N 1
ATOM 2136 C CA . LEU B 1 121 ? 38.970 20.543 29.438 1.00 38.60 531 LEU B CA 1
ATOM 2137 C C . LEU B 1 121 ? 37.786 19.657 29.090 1.00 34.38 531 LEU B C 1
ATOM 2138 O O . LEU B 1 121 ? 37.611 18.629 29.712 1.00 37.64 531 LEU B O 1
ATOM 2143 N N . HIS B 1 122 ? 36.969 20.007 28.105 1.00 39.78 532 HIS B N 1
ATOM 2144 C CA . HIS B 1 122 ? 35.865 19.097 27.810 1.00 49.19 532 HIS B CA 1
ATOM 2145 C C . HIS B 1 122 ? 36.487 17.821 27.307 1.00 45.17 532 HIS B C 1
ATOM 2146 O O . HIS B 1 122 ? 37.641 17.812 26.875 1.00 50.19 532 HIS B O 1
ATOM 2153 N N . GLU B 1 123 ? 35.703 16.758 27.370 1.00 42.69 533 GLU B N 1
ATOM 2154 C CA . GLU B 1 123 ? 36.016 15.523 26.704 1.00 37.16 533 GLU B CA 1
ATOM 2155 C C . GLU B 1 123 ? 35.270 15.459 25.380 1.00 41.95 533 GLU B C 1
ATOM 2156 O O . GLU B 1 123 ? 34.048 15.317 25.370 1.00 51.63 533 GLU B O 1
ATOM 2162 N N . VAL B 1 124 ? 36.002 15.574 24.271 1.00 35.96 534 VAL B N 1
ATOM 2163 C CA . VAL B 1 124 ? 35.430 15.401 22.931 1.00 30.84 534 VAL B CA 1
ATOM 2164 C C . VAL B 1 124 ? 35.444 13.932 22.496 1.00 32.12 534 VAL B C 1
ATOM 2165 O O . VAL B 1 124 ? 36.070 13.091 23.144 1.00 28.90 534 VAL B O 1
ATOM 2169 N N . LYS B 1 125 ? 34.770 13.626 21.390 1.00 29.88 535 LYS B N 1
ATOM 2170 C CA . LYS B 1 125 ? 34.724 12.250 20.894 1.00 31.07 535 LYS B CA 1
ATOM 2171 C C . LYS B 1 125 ? 35.975 11.890 20.097 1.00 25.83 535 LYS B C 1
ATOM 2172 O O . LYS B 1 125 ? 36.275 12.511 19.077 1.00 29.29 535 LYS B O 1
ATOM 2178 N N . GLN B 1 126 ? 36.695 10.875 20.565 1.00 25.46 536 GLN B N 1
ATOM 2179 C CA . GLN B 1 126 ? 37.898 10.411 19.886 1.00 24.63 536 GLN B CA 1
ATOM 2180 C C . GLN B 1 126 ? 37.557 9.790 18.538 1.00 29.79 536 GLN B C 1
ATOM 2181 O O . GLN B 1 126 ? 36.666 8.945 18.439 1.00 24.38 536 GLN B O 1
ATOM 2187 N N . GLU B 1 127 ? 38.267 10.217 17.500 1.00 23.47 537 GLU B N 1
ATOM 2188 C CA . GLU B 1 127 ? 38.029 9.707 16.158 1.00 25.79 537 GLU B CA 1
ATOM 2189 C C . GLU B 1 127 ? 38.749 8.379 15.957 1.00 26.42 537 GLU B C 1
ATOM 2190 O O . GLU B 1 127 ? 39.696 8.276 15.179 1.00 24.31 537 GLU B O 1
ATOM 2196 N N . TYR B 1 128 ? 38.287 7.367 16.685 1.00 26.23 538 TYR B N 1
ATOM 2197 C CA . TYR B 1 128 ? 38.816 6.015 16.586 1.00 22.95 538 TYR B CA 1
ATOM 2198 C C . TYR B 1 128 ? 37.652 5.035 16.686 1.00 24.33 538 TYR B C 1
ATOM 2199 O O . TYR B 1 128 ? 36.663 5.312 17.364 1.00 24.32 538 TYR B O 1
ATOM 2208 N N . SER B 1 129 ? 37.767 3.898 16.006 1.00 23.72 539 SER B N 1
ATOM 2209 C CA . SER B 1 129 ? 36.671 2.936 15.921 1.00 29.42 539 SER B CA 1
ATOM 2210 C C . SER B 1 129 ? 36.262 2.393 17.288 1.00 29.13 539 SER B C 1
ATOM 2211 O O . SER B 1 129 ? 35.102 2.041 17.501 1.00 28.15 539 SER B O 1
ATOM 2214 N N . ILE B 1 130 ? 37.217 2.329 18.210 1.00 30.22 540 ILE B N 1
ATOM 2215 C CA . ILE B 1 130 ? 36.951 1.823 19.552 1.00 26.80 540 ILE B CA 1
ATOM 2216 C C . ILE B 1 130 ? 37.140 2.914 20.600 1.00 26.29 540 ILE B C 1
ATOM 2217 O O . ILE B 1 130 ? 38.151 3.615 20.602 1.00 24.72 540 ILE B O 1
ATOM 2222 N N . SER B 1 131 ? 36.161 3.060 21.488 1.00 24.53 541 SER B N 1
ATOM 2223 C CA . SER B 1 131 ? 36.271 4.007 22.592 1.00 24.08 541 SER B CA 1
ATOM 2224 C C . SER B 1 131 ? 37.381 3.568 23.542 1.00 23.91 541 SER B C 1
ATOM 2225 O O . SER B 1 131 ? 37.634 2.371 23.686 1.00 22.67 541 SER B O 1
ATOM 2228 N N . PRO B 1 132 ? 38.058 4.537 24.181 1.00 21.13 542 PRO B N 1
ATOM 2229 C CA . PRO B 1 132 ? 39.135 4.246 25.135 1.00 21.23 542 PRO B CA 1
ATOM 2230 C C . PRO B 1 132 ? 38.705 3.281 26.237 1.00 22.82 542 PRO B C 1
ATOM 2231 O O . PRO B 1 132 ? 39.493 2.430 26.650 1.00 23.45 542 PRO B O 1
ATOM 2235 N N . THR B 1 133 ? 37.465 3.413 26.696 1.00 25.97 543 THR B N 1
ATOM 2236 C CA . THR B 1 133 ? 36.932 2.534 27.731 1.00 25.95 543 THR B CA 1
ATOM 2237 C C . THR B 1 133 ? 36.815 1.098 27.228 1.00 22.45 543 THR B C 1
ATOM 2238 O O . THR B 1 133 ? 37.253 0.161 27.896 1.00 22.06 543 THR B O 1
ATOM 2242 N N . ASP B 1 134 ? 36.226 0.930 26.048 1.00 23.23 544 ASP B N 1
ATOM 2243 C CA . ASP B 1 134 ? 36.083 -0.392 25.449 1.00 24.25 544 ASP B CA 1
ATOM 2244 C C . ASP B 1 134 ? 37.438 -1.001 25.107 1.00 20.48 544 ASP B C 1
ATOM 2245 O O . ASP B 1 134 ? 37.646 -2.201 25.278 1.00 18.52 544 ASP B O 1
ATOM 2250 N N . PHE B 1 135 ? 38.355 -0.166 24.627 1.00 21.04 545 PHE B N 1
ATOM 2251 C CA . PHE B 1 135 ? 39.677 -0.629 24.220 1.00 20.02 545 PHE B CA 1
ATOM 2252 C C . PHE B 1 135 ? 40.438 -1.240 25.394 1.00 18.76 545 PHE B C 1
ATOM 2253 O O . PHE B 1 135 ? 41.110 -2.260 25.242 1.00 15.95 545 PHE B O 1
ATOM 2261 N N . CYS B 1 136 ? 40.327 -0.615 26.562 1.00 18.77 546 CYS B N 1
ATOM 2262 C CA . CYS B 1 136 ? 40.987 -1.115 27.763 1.00 24.25 546 CYS B CA 1
ATOM 2263 C C . CYS B 1 136 ? 40.401 -2.454 28.198 1.00 22.98 546 CYS B C 1
ATOM 2264 O O . CYS B 1 136 ? 41.131 -3.362 28.594 1.00 20.80 546 CYS B O 1
ATOM 2267 N N . ARG B 1 137 ? 39.080 -2.570 28.123 1.00 18.27 547 ARG B N 1
ATOM 2268 C CA . ARG B 1 137 ? 38.397 -3.806 28.485 1.00 24.27 547 ARG B CA 1
ATOM 2269 C C . ARG B 1 137 ? 38.710 -4.919 27.490 1.00 22.30 547 ARG B C 1
ATOM 2270 O O . ARG B 1 137 ? 38.825 -6.086 27.865 1.00 27.60 547 ARG B O 1
ATOM 2278 N N . LYS B 1 138 ? 38.851 -4.549 26.221 1.00 18.33 548 LYS B N 1
ATOM 2279 C CA . LYS B 1 138 ? 39.156 -5.513 25.170 1.00 22.97 548 LYS B CA 1
ATOM 2280 C C . LYS B 1 138 ? 40.541 -6.130 25.343 1.00 23.57 548 LYS B C 1
ATOM 2281 O O . LYS B 1 138 ? 40.772 -7.270 24.940 1.00 24.31 548 LYS B O 1
ATOM 2287 N N . HIS B 1 139 ? 41.460 -5.384 25.950 1.00 18.20 549 HIS B N 1
ATOM 2288 C CA . HIS B 1 139 ? 42.843 -5.837 26.057 1.00 22.33 549 HIS B CA 1
ATOM 2289 C C . HIS B 1 139 ? 43.332 -5.980 27.497 1.00 21.19 549 HIS B C 1
ATOM 2290 O O . HIS B 1 139 ? 44.519 -5.800 27.770 1.00 22.37 549 HIS B O 1
ATOM 2297 N N . LYS B 1 140 ? 42.415 -6.305 28.405 1.00 26.59 550 LYS B N 1
ATOM 2298 C CA . LYS B 1 140 ? 42.756 -6.604 29.797 1.00 32.37 550 LYS B CA 1
ATOM 2299 C C . LYS B 1 140 ? 43.507 -5.473 30.498 1.00 26.81 550 LYS B C 1
ATOM 2300 O O . LYS B 1 140 ? 44.350 -5.721 31.359 1.00 24.72 550 LYS B O 1
ATOM 2306 N N . MET B 1 141 ? 43.202 -4.235 30.126 1.00 23.88 551 MET B N 1
ATOM 2307 C CA . MET B 1 141 ? 43.833 -3.079 30.751 1.00 22.88 551 MET B CA 1
ATOM 2308 C C . MET B 1 141 ? 42.906 -2.437 31.775 1.00 23.21 551 MET B C 1
ATOM 2309 O O . MET B 1 141 ? 41.687 -2.588 31.694 1.00 21.12 551 MET B O 1
ATOM 2314 N N . PRO B 1 142 ? 43.484 -1.725 32.756 1.00 21.51 552 PRO B N 1
ATOM 2315 C CA . PRO B 1 142 ? 42.667 -0.924 33.671 1.00 23.03 552 PRO B CA 1
ATOM 2316 C C . PRO B 1 142 ? 41.921 0.169 32.912 1.00 19.57 552 PRO B C 1
ATOM 2317 O O . PRO B 1 142 ? 42.368 0.560 31.834 1.00 21.15 552 PRO B O 1
ATOM 2321 N N . PRO B 1 143 ? 40.793 0.647 33.458 1.00 20.30 553 PRO B N 1
ATOM 2322 C CA . PRO B 1 143 ? 40.033 1.734 32.830 1.00 24.93 553 PRO B CA 1
ATOM 2323 C C . PRO B 1 143 ? 40.892 2.975 32.600 1.00 25.18 553 PRO B C 1
ATOM 2324 O O . PRO B 1 143 ? 41.868 3.174 33.324 1.00 24.14 553 PRO B O 1
ATOM 2328 N N . PRO B 1 144 ? 40.543 3.789 31.591 1.00 25.56 554 PRO B N 1
ATOM 2329 C CA . PRO B 1 144 ? 41.257 5.041 31.321 1.00 22.39 554 PRO B CA 1
ATOM 2330 C C . PRO B 1 144 ? 41.326 5.932 32.558 1.00 25.50 554 PRO B C 1
ATOM 2331 O O . PRO B 1 144 ? 40.291 6.300 33.112 1.00 25.55 554 PRO B O 1
ATOM 2335 N N . GLN B 1 145 ? 42.540 6.260 32.987 1.00 26.99 555 GLN B N 1
ATOM 2336 C CA . GLN B 1 145 ? 42.740 7.059 34.190 1.00 22.04 555 GLN B CA 1
ATOM 2337 C C . GLN B 1 145 ? 42.683 8.551 33.887 1.00 25.90 555 GLN B C 1
ATOM 2338 O O . GLN B 1 145 ? 43.521 9.076 33.154 1.00 22.11 555 GLN B O 1
ATOM 2344 N N . ALA B 1 146 ? 41.690 9.229 34.454 1.00 23.47 556 ALA B N 1
ATOM 2345 C CA . ALA B 1 146 ? 41.556 10.671 34.283 1.00 25.54 556 ALA B CA 1
ATOM 2346 C C . ALA B 1 146 ? 42.684 11.398 35.005 1.00 25.84 556 ALA B C 1
ATOM 2347 O O . ALA B 1 146 ? 43.007 11.078 36.149 1.00 27.80 556 ALA B O 1
ATOM 2349 N N . PHE B 1 147 ? 43.284 12.373 34.331 1.00 24.64 557 PHE B N 1
ATOM 2350 C CA . PHE B 1 147 ? 44.396 13.115 34.911 1.00 25.36 557 PHE B CA 1
ATOM 2351 C C . PHE B 1 147 ? 44.443 14.559 34.427 1.00 27.71 557 PHE B C 1
ATOM 2352 O O . PHE B 1 147 ? 44.068 14.864 33.295 1.00 25.71 557 PHE B O 1
ATOM 2360 N N . THR B 1 148 ? 44.909 15.441 35.303 1.00 27.75 558 THR B N 1
ATOM 2361 C CA . THR B 1 148 ? 45.150 16.832 34.952 1.00 29.30 558 THR B CA 1
ATOM 2362 C C . THR B 1 148 ? 46.242 17.404 35.852 1.00 23.16 558 THR B C 1
ATOM 2363 O O . THR B 1 148 ? 46.357 17.029 37.019 1.00 25.33 558 THR B O 1
ATOM 2367 N N . CYS B 1 149 ? 47.057 18.294 35.298 1.00 25.16 559 CYS B N 1
ATOM 2368 C CA . CYS B 1 149 ? 48.086 18.964 36.081 1.00 26.74 559 CYS B CA 1
ATOM 2369 C C . CYS B 1 149 ? 47.692 20.416 36.310 1.00 31.38 559 CYS B C 1
ATOM 2370 O O . CYS B 1 149 ? 48.415 21.175 36.952 1.00 30.64 559 CYS B O 1
ATOM 2373 N N . ASN B 1 150 ? 46.534 20.793 35.778 1.00 26.56 560 ASN B N 1
ATOM 2374 C CA . ASN B 1 150 ? 46.019 22.146 35.939 1.00 30.08 560 ASN B CA 1
ATOM 2375 C C . ASN B 1 150 ? 45.194 22.275 37.214 1.00 34.87 560 ASN B C 1
ATOM 2376 O O . ASN B 1 150 ? 43.969 22.393 37.167 1.00 29.38 560 ASN B O 1
ATOM 2381 N N . THR B 1 151 ? 45.875 22.243 38.354 1.00 31.70 561 THR B N 1
ATOM 2382 C CA . THR B 1 151 ? 45.216 22.348 39.649 1.00 39.10 561 THR B CA 1
ATOM 2383 C C . THR B 1 151 ? 45.852 23.439 40.500 1.00 37.05 561 THR B C 1
ATOM 2384 O O . THR B 1 151 ? 46.997 23.830 40.270 1.00 34.24 561 THR B O 1
ATOM 2388 N N . ALA B 1 152 ? 45.104 23.932 41.481 1.00 40.78 562 ALA B N 1
ATOM 2389 C CA . ALA B 1 152 ? 45.638 24.903 42.426 1.00 42.33 562 ALA B CA 1
ATOM 2390 C C . ALA B 1 152 ? 46.632 24.217 43.354 1.00 40.04 562 ALA B C 1
ATOM 2391 O O . ALA B 1 152 ? 47.582 24.834 43.834 1.00 41.53 562 ALA B O 1
ATOM 2393 N N . ASP B 1 153 ? 46.401 22.931 43.597 1.00 42.81 563 ASP B N 1
ATOM 2394 C CA . ASP B 1 153 ? 47.288 22.129 44.426 1.00 43.77 563 ASP B CA 1
ATOM 2395 C C . ASP B 1 153 ? 48.428 21.572 43.586 1.00 45.69 563 ASP B C 1
ATOM 2396 O O . ASP B 1 153 ? 48.554 21.889 42.403 1.00 37.95 563 ASP B O 1
ATOM 2401 N N . ALA B 1 154 ? 49.261 20.744 44.204 1.00 43.64 564 ALA B N 1
ATOM 2402 C CA . ALA B 1 154 ? 50.209 19.933 43.456 1.00 39.05 564 ALA B CA 1
ATOM 2403 C C . ALA B 1 154 ? 49.437 18.771 42.845 1.00 35.41 564 ALA B C 1
ATOM 2404 O O . ALA B 1 154 ? 48.576 18.191 43.506 1.00 30.21 564 ALA B O 1
ATOM 2406 N N . PRO B 1 155 ? 49.728 18.441 41.576 1.00 33.92 565 PRO B N 1
ATOM 2407 C CA . PRO B 1 155 ? 49.002 17.394 40.847 1.00 31.96 565 PRO B CA 1
ATOM 2408 C C . PRO B 1 155 ? 48.938 16.074 41.608 1.00 33.49 565 PRO B C 1
ATOM 2409 O O . PRO B 1 155 ? 49.883 15.724 42.317 1.00 32.34 565 PRO B O 1
ATOM 2413 N N . SER B 1 156 ? 47.825 15.361 41.467 1.00 29.73 566 SER B N 1
ATOM 2414 C CA . SER B 1 156 ? 47.634 14.088 42.150 1.00 35.49 566 SER B CA 1
ATOM 2415 C C . SER B 1 156 ? 48.686 13.069 41.725 1.00 34.98 566 SER B C 1
ATOM 2416 O O . SER B 1 156 ? 49.028 12.968 40.547 1.00 33.78 566 SER B O 1
ATOM 2419 N N . LYS B 1 157 ? 49.200 12.319 42.695 1.00 31.83 567 LYS B N 1
ATOM 2420 C CA . LYS B 1 157 ? 50.226 11.318 42.431 1.00 29.52 567 LYS B CA 1
ATOM 2421 C C . LYS B 1 157 ? 49.615 9.940 42.189 1.00 29.43 567 LYS B C 1
ATOM 2422 O O . LYS B 1 157 ? 50.329 8.938 42.151 1.00 27.48 567 LYS B O 1
ATOM 2428 N N . ASP B 1 158 ? 48.295 9.898 42.028 1.00 30.15 568 ASP B N 1
ATOM 2429 C CA . ASP B 1 158 ? 47.567 8.635 41.914 1.00 28.35 568 ASP B CA 1
ATOM 2430 C C . ASP B 1 158 ? 48.030 7.766 40.746 1.00 27.16 568 ASP B C 1
ATOM 2431 O O . ASP B 1 158 ? 48.221 6.561 40.906 1.00 26.00 568 ASP B O 1
ATOM 2436 N N . ILE B 1 159 ? 48.207 8.371 39.575 1.00 17.66 569 ILE B N 1
ATOM 2437 C CA . ILE B 1 159 ? 48.620 7.610 38.401 1.00 24.11 569 ILE B CA 1
ATOM 2438 C C . ILE B 1 159 ? 50.048 7.091 38.556 1.00 19.50 569 ILE B C 1
ATOM 2439 O O . ILE B 1 159 ? 50.391 6.038 38.025 1.00 22.28 569 ILE B O 1
ATOM 2444 N N . PHE B 1 160 ? 50.871 7.825 39.299 1.00 20.89 570 PHE B N 1
ATOM 2445 C CA . PHE B 1 160 ? 52.263 7.440 39.497 1.00 23.11 570 PHE B CA 1
ATOM 2446 C C . PHE B 1 160 ? 52.367 6.285 40.484 1.00 20.45 570 PHE B C 1
ATOM 2447 O O . PHE B 1 160 ? 53.250 5.434 40.367 1.00 21.42 570 PHE B O 1
ATOM 2455 N N . VAL B 1 161 ? 51.461 6.259 41.456 1.00 20.47 571 VAL B N 1
ATOM 2456 C CA . VAL B 1 161 ? 51.382 5.146 42.392 1.00 24.17 571 VAL B CA 1
ATOM 2457 C C . VAL B 1 161 ? 50.944 3.884 41.654 1.00 23.92 571 VAL B C 1
ATOM 2458 O O . VAL B 1 161 ? 51.487 2.801 41.873 1.00 23.93 571 VAL B O 1
ATOM 2462 N N . LYS B 1 162 ? 49.969 4.039 40.764 1.00 20.40 572 LYS B N 1
ATOM 2463 C CA . LYS B 1 162 ? 49.446 2.915 39.998 1.00 27.45 572 LYS B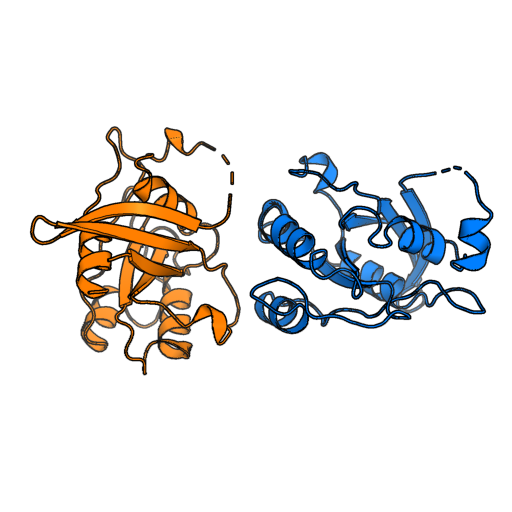 CA 1
ATOM 2464 C C . LYS B 1 162 ? 50.469 2.404 38.985 1.00 22.84 572 LYS B C 1
ATOM 2465 O O . LYS B 1 162 ? 50.615 1.197 38.801 1.00 23.59 572 LYS B O 1
ATOM 2471 N N . LEU B 1 163 ? 51.176 3.324 38.333 1.00 18.83 573 LEU B N 1
ATOM 2472 C CA . LEU B 1 163 ? 52.214 2.952 37.374 1.00 21.61 573 LEU B CA 1
ATOM 2473 C C . LEU B 1 163 ? 53.341 2.179 38.050 1.00 22.22 573 LEU B C 1
ATOM 2474 O O . LEU B 1 163 ? 53.851 1.201 37.503 1.00 22.59 573 LEU B O 1
ATOM 2479 N N . THR B 1 164 ? 53.725 2.626 39.241 1.00 15.65 574 THR B N 1
ATOM 2480 C CA . THR B 1 164 ? 54.797 1.987 39.993 1.00 22.00 574 THR B CA 1
ATOM 2481 C C . THR B 1 164 ? 54.367 0.603 40.468 1.00 23.24 574 THR B C 1
ATOM 2482 O O . THR B 1 164 ? 55.161 -0.338 40.476 1.00 22.38 574 THR B O 1
ATOM 2486 N N . THR B 1 165 ? 53.101 0.488 40.858 1.00 21.91 575 THR B N 1
ATOM 2487 C CA . THR B 1 165 ? 52.545 -0.780 41.315 1.00 27.32 575 THR B CA 1
ATOM 2488 C C . THR B 1 165 ? 52.574 -1.818 40.197 1.00 28.81 575 THR B C 1
ATOM 2489 O O . THR B 1 165 ? 52.944 -2.972 40.414 1.00 21.50 575 THR B O 1
ATOM 2493 N N . MET B 1 166 ? 52.188 -1.394 38.998 1.00 26.62 576 MET B N 1
ATOM 2494 C CA . MET B 1 166 ? 52.199 -2.267 37.830 1.00 23.31 576 MET B CA 1
ATOM 2495 C C . MET B 1 166 ? 53.623 -2.666 37.451 1.00 28.10 576 MET B C 1
ATOM 2496 O O . MET B 1 166 ? 53.860 -3.770 36.963 1.00 27.48 576 MET B O 1
ATOM 2501 N N . ALA B 1 167 ? 54.567 -1.760 37.686 1.00 22.71 577 ALA B N 1
ATOM 2502 C CA . ALA B 1 167 ? 55.963 -1.995 37.334 1.00 24.64 577 ALA B CA 1
ATOM 2503 C C . ALA B 1 167 ? 56.616 -3.033 38.244 1.00 28.20 577 ALA B C 1
ATOM 2504 O O . ALA B 1 167 ? 57.592 -3.677 37.860 1.00 28.32 577 ALA B O 1
ATOM 2506 N N . MET B 1 168 ? 56.076 -3.192 39.448 1.00 26.48 578 MET B N 1
ATOM 2507 C CA . MET B 1 168 ? 56.622 -4.144 40.410 1.00 34.81 578 MET B CA 1
ATOM 2508 C C . MET B 1 168 ? 56.069 -5.547 40.183 1.00 35.70 578 MET B C 1
ATOM 2509 O O . MET B 1 168 ? 55.179 -5.747 39.357 1.00 44.46 578 MET B O 1
#

InterPro domains:
  IPR001806 Small GTPase [PF00071] (6-166)
  IPR001806 Small GTPase [SM00174] (7-169)
  IPR002048 EF-hand domain [PS50222] (304-339)
  IPR002048 EF-hand domain [SM00054] (188-216)
  IPR002048 EF-hand domain [SM00054] (308-336)
  IPR005225 Small GTP-binding domain [TIGR00231] (3-162)
  IPR011992 EF-hand domain pair [SSF47473] (168-368)
  IPR013566 Mitochondrial Rho GTPase 1/3, EF hand associated, type-1 [PF08355] (341-413)
  IPR013567 EF hand associated, type-2 [PF08356] (219-304)
  IPR018247 EF-Hand 1, calcium-binding site [PS00018] (197-209)
  IPR020860 MIRO domain [PS51423] (2-168)
  IPR020860 MIRO domain [PS51423] (416-579)
  IPR021181 Mitochondrial Rho GTPase [PIRSF037488] (1-616)
  IPR027417 P-loop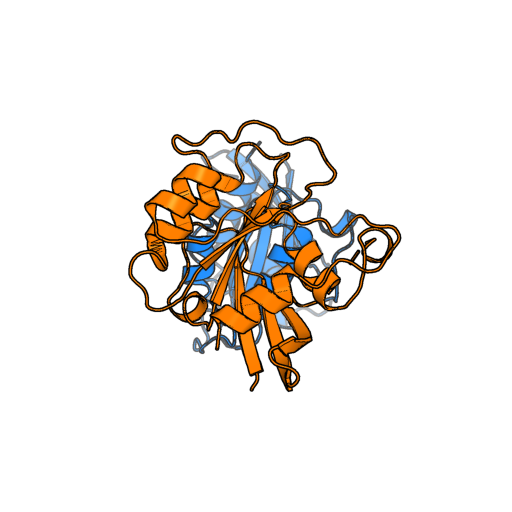 containing nucleoside triphosphate hydrolase [G3DSA:3.40.50.300] (1-178)
  IPR027417 P-loop containing nucleoside triphosphate hydrolase [G3DSA:3.40.50.300] (477-578)
  IPR027417 P-loop containing nucleoside triphosphate hydrolase [SSF52540] (2-202)
  IPR027417 P-loop containing nucleoside triphosphate hydrolase [SSF52540] (415-584)
  IPR052266 Mitochondrial Rho GTPase/EF-hand domain-containing protein [PTHR46819] (136-442)

Radius of gyration: 22.64 Å; Cα contacts (8 Å, |Δi|>4): 673; chains: 2; bounding box: 59×44×67 Å

Sequence (315 aa):
NVFRCNVIGVKNCGKSGVLQALLGRNLMRQKKIRSYYAINTVYVYGQEKYLLLHDISESEFLTEAEIICDVVCLVYDVSNPKSFEYCARIFKQHFMDSRIPCLIVAAKSDLHEVKQEYSISPTDFCRKHKMPPPQAFTCNTADAPSKDIFVKLTTMAMYPNVFRCNVIGVKNCGKSGVLQALLGRNLMRQKSYYAINTVYVYGQEKYLLLHDISESEFLTEAEIICDVVCLVYDVSNPKSFEYCARIFKQHFMDSRIPCLIVAAKSDLHEVKQEYSISPTDFCRKHKMPPPQAFTCNTADAPSKDIFVKLTTMAM

Nearest PDB structures (foldseek):
  5ksp-assembly1_A  TM=1.006E+00  e=9.691E-37  Homo sapiens
  5ksp-assembly2_B  TM=1.003E+00  e=1.702E-33  Homo sapiens
  5kso-assembly1_A  TM=9.969E-01  e=4.688E-33  Homo sapiens
  5kty-assembly1_A  TM=9.909E-01  e=4.879E-32  Homo sapiens
  5ksz-assembly1_A  TM=9.918E-01  e=8.097E-32  Homo sapiens

Organism: Homo sapiens (NCBI:txid9606)

CATH classification: 3.40.50.300

Solvent-accessible surface area: 16395 Å² total; per-residue (Å²): 132,84,26,96,0,5,0,0,0,13,147,110,0,21,18,69,9,0,4,33,0,0,65,27,69,16,58,144,141,24,148,156,88,273,109,150,136,5,74,47,41,0,123,6,196,68,110,85,37,84,0,34,0,34,20,15,62,83,44,137,124,6,68,133,80,56,21,93,21,54,0,0,0,0,0,9,6,5,43,47,40,125,0,0,71,8,0,0,62,0,12,42,69,33,4,41,88,36,229,32,29,6,0,0,0,10,3,61,46,70,84,154,123,55,165,10,107,39,82,7,48,19,59,41,2,0,152,7,24,159,21,33,94,31,41,79,13,32,16,76,49,102,117,64,4,60,79,107,7,0,56,74,0,0,40,10,3,61,122,174,133,90,31,68,0,0,0,0,0,12,72,104,0,20,17,72,9,0,8,48,0,0,61,14,110,8,59,163,152,48,197,122,73,135,7,81,41,47,6,126,8,184,68,107,84,39,100,0,49,0,48,15,2,11,45,5,69,54,7,18,150,51,16,28,112,20,57,0,0,0,0,0,8,6,3,43,46,42,142,0,0,70,7,0,0,77,0,11,102,83,40,5,97,146,46,231,27,49,6,0,0,0,7,2,62,46,70,88,155,117,61,166,14,108,45,104,50,52,18,76,59,1,0,170,126,48,199,20,36,89,32,45,79,13,32,17,74,48,110,104,55,2,60,77,105,7,0,54,71,0,0,49,41,16,86

Foldseek 3Di:
DEFEEEEDWAPPFCLVVVQVLQVQAFPVRVVVDPDQKHKDWDDAPRDTYMYIYGYDYDDPADDPVNQDTLEYEQTGEQVDQAIVVSSVVHCVRRPLPPPRAYAAEHEPLVDDGDHHPDPDDQQRVCVVRVHDGHHYFYRNDPGRGDCVVVNVRVVSSPDD/DEFEEEEDWAPPFCQVVVQVLQVQAFPVNVCPQKHWDWDDDPNDTYIYIYGYDYDDPADDPVSQDTLEYEYTGEQVDLAIVVSSLVHCVRRPLPHPHAYAYEHEPVVDPGDHRPDPDDQQRSCVVRVHDGHHYFYRNDPGRGDCVVVNVRVVSSD

B-factor: mean 27.6, std 9.74, range [11.71, 77.24]

GO terms:
  GO:0000287 magnesium ion binding (F, IDA)
  GO:0005509 calcium ion binding (F, IDA)
  GO:0005525 GTP binding (F, IDA)
  GO:0005741 mitochondrial outer membrane (C, IDA)
  GO:0003924 GTPase activity (F, IDA)
  GO:0016887 ATP hydrolysis activity (F, IDA)
  GO:0019003 GDP binding (F, IDA)
  GO:0005515 protein binding (F, IPI)
  GO:0005739 mitochondrion (C, HTP)
  GO:0005741 mitochondrial outer membrane (C, TAS)
  GO:0016020 membrane (C, HDA)
  GO:0010821 regulation of mitochondrion organization (P, IMP)
  GO:0019725 cellular homeostasis (P, IMP)
  GO:0047497 mitochondrion transport along microtubule (P, IMP)
  GO:0097345 mitochondrial outer membrane permeabilization (P, IMP)

Secondary structure (DSSP, 8-state):
-EEEEEEE--TTSSHHHHHHHHTT--HHHHTT----EEEEEEEETTEEEEEEEEEE---S---HHHH--SEEEEEEETT-TTSHHHHHHHIIIIITTS---EEEEEE-TTSPP---SSSS-HHHHHHHTTPPPPEE-----SSSPP-HHHHHHHHHHT--/-EEEEEEE--TTSSHHHHHHHHTT--TTTT---EEEEEEEETTEEEEEEEEEE---S---HHHH--SEEEEEEETT-TTSHHHHHHHIIIIITTSS--EEEEEE-TTS--PPPSSSS-HHHHHHHTTPPPPEE--S--SSPPP-HHHHHHHHHH-